Protein AF-I6YLD4-F1 (afdb_monomer)

Foldseek 3Di:
DDDDDDDDDDDDPPDDDDDDDPDPPPDPPDDPPQEDEDDQPDWRWQFWKWDDDDPDQFKDKTWTKTWTKDQPDRDPDADFFGWIFIKIWTWMWIDNVPHTPGPIDIDIGTQLDADPPPVRPHGQWKWKDDPDIFIAGDDDPSVPDGRHGGMGTPDQFKDKDFDPPGMDMAGSVQKIKTWHQDDDPVVCCVQVVVVKRKTWIDIDGHDDRMGMDTDPPNTHMYID

Organism: Mycoplasma wenyonii (strain Massachusetts) (NCBI:txid1197325)

Mean predicted aligned error: 11.18 Å

Radius of gyration: 24.83 Å; Cα contacts (8 Å, |Δi|>4): 441; chains: 1; bounding box: 53×72×68 Å

Structure (mmCIF, N/CA/C/O backbone):
data_AF-I6YLD4-F1
#
_entry.id   AF-I6YLD4-F1
#
loop_
_atom_site.group_PDB
_atom_site.id
_atom_site.type_symbol
_atom_site.label_atom_id
_atom_site.label_alt_id
_atom_site.label_comp_id
_atom_site.label_asym_id
_atom_site.label_entity_id
_atom_site.label_seq_id
_atom_site.pdbx_PDB_ins_code
_atom_site.Cartn_x
_atom_site.Cartn_y
_atom_site.Cartn_z
_atom_site.occupancy
_atom_site.B_iso_or_equiv
_atom_site.auth_seq_id
_atom_site.auth_comp_id
_atom_site.auth_asym_id
_atom_site.auth_atom_id
_atom_site.pdbx_PDB_model_num
ATOM 1 N N . MET A 1 1 ? -33.912 -49.299 42.436 1.00 45.47 1 MET A N 1
ATOM 2 C CA . MET A 1 1 ? -32.720 -48.902 41.658 1.00 4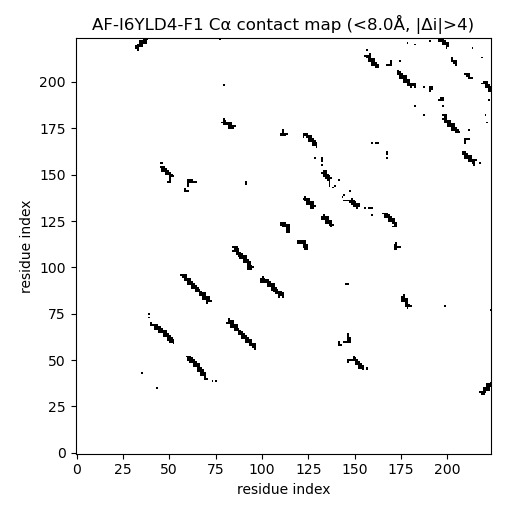5.47 1 MET A CA 1
ATOM 3 C C . MET A 1 1 ? -32.252 -50.102 40.859 1.00 45.47 1 MET A C 1
ATOM 5 O O . MET A 1 1 ? -31.674 -51.012 41.431 1.00 45.47 1 MET A O 1
ATOM 9 N N . ILE A 1 2 ? -32.582 -50.135 39.569 1.00 39.62 2 ILE A N 1
ATOM 10 C CA . ILE A 1 2 ? -32.086 -51.113 38.596 1.00 39.62 2 ILE A CA 1
ATOM 11 C C . ILE A 1 2 ? -31.777 -50.284 37.350 1.00 39.62 2 ILE A C 1
ATOM 13 O O . ILE A 1 2 ? -32.682 -49.703 36.757 1.00 39.62 2 ILE A O 1
ATOM 17 N N . GLY A 1 3 ? -30.491 -50.126 37.041 1.00 41.84 3 GLY A N 1
ATOM 18 C CA . GLY A 1 3 ? -30.033 -49.391 35.869 1.00 41.84 3 GLY A CA 1
ATOM 19 C C . GLY A 1 3 ? -30.236 -50.228 34.612 1.00 41.84 3 GLY A C 1
ATOM 20 O O . GLY A 1 3 ? -29.660 -51.307 34.494 1.00 41.84 3 GLY A O 1
ATOM 21 N N . LEU A 1 4 ? -31.033 -49.730 33.666 1.00 41.69 4 LEU A N 1
ATOM 22 C CA . LEU A 1 4 ? -31.040 -50.249 32.302 1.00 41.69 4 LEU A CA 1
ATOM 23 C C . LEU A 1 4 ? -29.930 -49.552 31.510 1.00 41.69 4 LEU A C 1
ATOM 25 O O . LEU A 1 4 ? -30.084 -48.423 31.053 1.00 41.69 4 LEU A O 1
ATOM 29 N N . GLY A 1 5 ? -28.800 -50.241 31.354 1.00 44.28 5 GLY A N 1
ATOM 30 C CA . GLY A 1 5 ? -27.796 -49.892 30.356 1.00 44.28 5 GLY A CA 1
ATOM 31 C C . GLY A 1 5 ? -28.324 -50.212 28.959 1.00 44.28 5 GLY A C 1
ATOM 32 O O . GLY A 1 5 ? -28.592 -51.372 28.645 1.00 44.28 5 GLY A O 1
ATOM 33 N N . ALA A 1 6 ? -28.476 -49.192 28.116 1.00 45.22 6 ALA A N 1
ATOM 34 C CA . ALA A 1 6 ? -28.808 -49.377 26.711 1.00 45.22 6 ALA A CA 1
ATOM 35 C C . ALA A 1 6 ? -27.581 -49.921 25.960 1.00 45.22 6 ALA A C 1
ATOM 37 O O . ALA A 1 6 ? -26.576 -49.230 25.795 1.00 45.22 6 ALA A O 1
ATOM 38 N N . LYS A 1 7 ? -27.659 -51.177 25.508 1.00 41.50 7 LYS A N 1
ATOM 39 C CA . LYS A 1 7 ? -26.725 -51.754 24.535 1.00 41.50 7 LYS A CA 1
ATOM 40 C C . LYS A 1 7 ? -27.162 -51.302 23.142 1.00 41.50 7 LYS A C 1
ATOM 42 O O . LYS A 1 7 ? -28.176 -51.777 22.640 1.00 41.50 7 LYS A O 1
ATOM 47 N N . PHE A 1 8 ? -26.414 -50.388 22.529 1.00 37.59 8 PHE A N 1
ATOM 48 C CA . PHE A 1 8 ? -26.612 -50.030 21.126 1.00 37.59 8 PHE A CA 1
ATOM 49 C C . PHE A 1 8 ? -25.874 -51.026 20.232 1.00 37.59 8 PHE A C 1
ATOM 51 O O . PHE A 1 8 ? -24.662 -51.204 20.334 1.00 37.59 8 PHE A O 1
ATOM 58 N N . LEU A 1 9 ? -26.640 -51.687 19.371 1.00 34.12 9 LEU A N 1
ATOM 59 C CA . LEU A 1 9 ? -26.167 -52.610 18.350 1.00 34.12 9 LEU A CA 1
ATOM 60 C C . LEU A 1 9 ? -26.053 -51.801 17.052 1.00 34.12 9 LEU A C 1
ATOM 62 O O . LEU A 1 9 ? -27.063 -51.419 16.468 1.00 34.12 9 LEU A O 1
ATOM 66 N N . VAL A 1 10 ? -24.826 -51.468 16.645 1.00 41.22 10 VAL A N 1
ATOM 67 C CA . VAL A 1 10 ? -24.562 -50.790 15.369 1.00 41.22 10 VAL A CA 1
ATOM 68 C C . VAL A 1 10 ? -24.453 -51.868 14.298 1.00 41.22 10 VAL A C 1
ATOM 70 O O . VAL A 1 10 ? -23.415 -52.507 14.148 1.00 41.22 10 VAL A O 1
ATOM 73 N N . THR A 1 11 ? -25.542 -52.106 13.575 1.00 40.94 11 THR A N 1
ATOM 74 C CA . THR A 1 11 ? -25.513 -52.885 12.339 1.00 40.94 11 THR A CA 1
ATOM 75 C C . THR A 1 11 ? -25.006 -51.989 11.212 1.00 40.94 11 THR A C 1
ATOM 77 O O . THR A 1 11 ? -25.669 -51.044 10.788 1.00 40.94 11 THR A O 1
ATOM 80 N N . SER A 1 12 ? -23.795 -52.263 10.731 1.00 36.81 12 SER A N 1
ATOM 81 C CA . SER A 1 12 ? -23.241 -51.629 9.538 1.00 36.81 12 SER A CA 1
ATOM 82 C C . SER A 1 12 ? -23.934 -52.186 8.295 1.00 36.81 12 SER A C 1
ATOM 84 O O . SER A 1 12 ? -23.645 -53.288 7.832 1.00 36.81 12 SER A O 1
ATOM 86 N N . ILE A 1 13 ? -24.858 -51.407 7.733 1.00 42.16 13 ILE A N 1
ATOM 87 C CA . ILE A 1 13 ? -25.324 -51.616 6.363 1.00 42.16 13 ILE A CA 1
ATOM 88 C C . ILE A 1 13 ? -24.172 -51.204 5.444 1.00 42.16 13 ILE A C 1
ATOM 90 O O . ILE A 1 13 ? -23.812 -50.032 5.350 1.00 42.16 13 ILE A O 1
ATOM 94 N N . VAL A 1 14 ? -23.553 -52.196 4.809 1.00 42.16 14 VAL A N 1
ATOM 95 C CA . VAL A 1 14 ? -22.534 -52.013 3.775 1.00 42.16 14 VAL A CA 1
ATOM 96 C C . VAL A 1 14 ? -23.246 -51.549 2.505 1.00 42.16 14 VAL A C 1
ATOM 98 O O . VAL A 1 14 ? -23.847 -52.340 1.787 1.00 42.16 14 VAL A O 1
ATOM 101 N N . GLY A 1 15 ? -23.208 -50.244 2.258 1.00 33.69 15 GLY A N 1
ATOM 102 C CA . GLY A 1 15 ? -23.725 -49.601 1.056 1.00 33.69 15 GLY A CA 1
ATOM 103 C C . GLY A 1 15 ? -23.208 -48.169 1.009 1.00 33.69 15 GLY A C 1
ATOM 104 O O . GLY A 1 15 ? -23.544 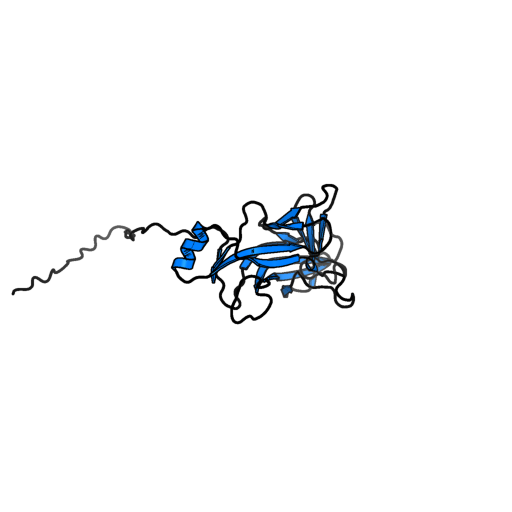-47.389 1.887 1.00 33.69 15 GLY A O 1
ATOM 105 N N . ALA A 1 16 ? -22.321 -47.906 0.045 1.00 35.72 16 ALA A N 1
ATOM 106 C CA . ALA A 1 16 ? -21.674 -46.649 -0.355 1.00 35.72 16 ALA A CA 1
ATOM 107 C C . ALA A 1 16 ? -21.934 -45.370 0.483 1.00 35.72 16 ALA A C 1
ATOM 109 O O . ALA A 1 16 ? -23.065 -44.931 0.673 1.00 35.72 16 ALA A O 1
ATOM 110 N N . GLY A 1 17 ? -20.828 -44.745 0.914 1.00 33.12 17 GLY A N 1
ATOM 111 C CA . GLY A 1 17 ? -20.775 -43.541 1.750 1.00 33.12 17 GLY A CA 1
ATOM 112 C C . GLY A 1 17 ? -21.538 -42.343 1.170 1.00 33.12 17 GLY A C 1
ATOM 113 O O . GLY A 1 17 ? -21.764 -42.250 -0.026 1.00 33.12 17 GLY A O 1
ATOM 114 N N . SER A 1 18 ? -21.964 -41.363 1.955 1.00 30.72 18 SER A N 1
ATOM 115 C CA . SER A 1 18 ? -21.529 -40.966 3.292 1.00 30.72 18 SER A CA 1
ATOM 116 C C . SER A 1 18 ? -22.637 -40.125 3.925 1.00 30.72 18 SER A C 1
ATOM 118 O O . SER A 1 18 ? -23.054 -39.117 3.355 1.00 30.72 18 SER A O 1
ATOM 120 N N . VAL A 1 19 ? -23.078 -40.512 5.120 1.00 37.25 19 VAL A N 1
ATOM 121 C CA . VAL A 1 19 ? -23.820 -39.637 6.029 1.00 37.25 19 VAL A CA 1
ATOM 122 C C . VAL A 1 19 ? -22.832 -38.587 6.530 1.00 37.25 19 VAL A C 1
ATOM 124 O O . VAL A 1 19 ? -21.946 -38.907 7.319 1.00 37.25 19 VAL A O 1
ATOM 127 N N . VAL A 1 20 ? -22.959 -37.343 6.072 1.00 37.25 20 VAL A N 1
ATOM 128 C CA . VAL A 1 20 ? -22.328 -36.211 6.756 1.00 37.25 20 VAL A CA 1
ATOM 129 C C . VAL A 1 20 ? -23.399 -35.601 7.642 1.00 37.25 20 VAL A C 1
ATOM 131 O O . VAL A 1 20 ? -24.427 -35.120 7.167 1.00 37.25 20 VAL A O 1
ATOM 134 N N . GLY A 1 21 ? -23.186 -35.751 8.947 1.00 29.97 21 GLY A N 1
ATOM 135 C CA . GLY A 1 21 ? -24.101 -35.316 9.985 1.00 29.97 21 GLY A CA 1
ATOM 136 C C . GLY A 1 21 ? -24.450 -33.841 9.850 1.00 29.97 21 GLY A C 1
ATOM 137 O O . GLY A 1 21 ? -23.608 -32.998 9.541 1.00 29.97 21 GLY A O 1
ATOM 138 N N . TRP A 1 22 ? -25.715 -33.547 10.121 1.00 33.84 22 TRP A N 1
ATOM 139 C CA . TRP A 1 22 ? -26.199 -32.201 10.346 1.00 33.84 22 TRP A CA 1
ATOM 140 C C . TRP A 1 22 ? -25.520 -31.678 11.612 1.00 33.84 22 TRP A C 1
ATOM 142 O O . TRP A 1 22 ? -25.969 -31.935 12.727 1.00 33.84 22 TRP A O 1
ATOM 152 N N . ALA A 1 23 ? -24.401 -30.977 11.451 1.00 30.52 23 ALA A N 1
ATOM 153 C CA . ALA A 1 23 ? -23.968 -30.038 12.465 1.00 30.52 23 ALA A CA 1
ATOM 154 C C . ALA A 1 23 ? -25.013 -28.919 12.483 1.00 30.52 23 ALA A C 1
ATOM 156 O O . ALA A 1 23 ? -25.290 -28.307 11.452 1.00 30.52 23 ALA A O 1
ATOM 157 N N . SER A 1 24 ? -25.631 -28.698 13.640 1.00 31.66 24 SER A N 1
ATOM 158 C CA . SER A 1 24 ? -26.511 -27.564 13.893 1.00 31.66 24 SER A CA 1
ATOM 159 C C . SER A 1 24 ? -25.874 -26.279 13.363 1.00 31.66 24 SER A C 1
ATOM 161 O O . SER A 1 24 ? -24.899 -25.786 13.927 1.00 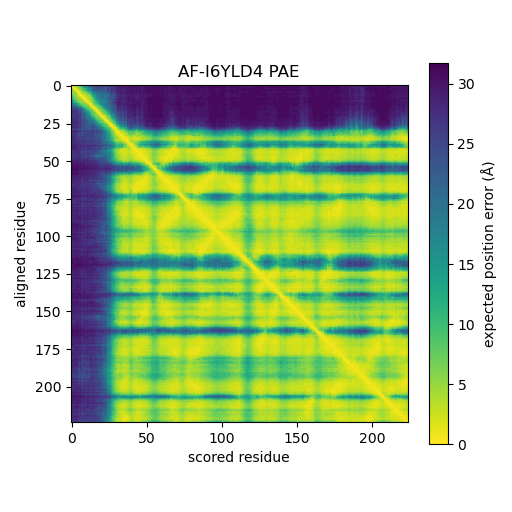31.66 24 SER A O 1
ATOM 163 N N . PHE A 1 25 ? -26.432 -25.728 12.286 1.00 35.38 25 PHE A N 1
ATOM 164 C CA . PHE A 1 25 ? -26.131 -24.375 11.843 1.00 35.38 25 PHE A CA 1
ATOM 165 C C . PHE A 1 25 ? -26.754 -23.407 12.852 1.00 35.38 25 PHE A C 1
ATOM 167 O O . PHE A 1 25 ? -27.872 -22.927 12.674 1.00 35.38 25 PHE A O 1
ATOM 174 N N . SER A 1 26 ? -26.034 -23.112 13.934 1.00 38.34 26 SER A N 1
ATOM 175 C CA . SER A 1 26 ? -26.184 -21.807 14.561 1.00 38.34 26 SER A CA 1
ATOM 176 C C . SER A 1 26 ? -25.732 -20.787 13.515 1.00 38.34 26 SER A C 1
ATOM 178 O O . SER A 1 26 ? -24.628 -20.874 12.980 1.00 38.34 26 SER A O 1
ATOM 180 N N . THR A 1 27 ? -26.648 -19.900 13.128 1.00 38.16 27 THR A N 1
ATOM 181 C CA . THR A 1 27 ? -26.480 -18.840 12.120 1.00 38.16 27 THR A CA 1
ATOM 182 C C . THR A 1 27 ? -25.034 -18.338 12.036 1.00 38.16 27 THR A C 1
ATOM 184 O O . THR A 1 27 ? -24.525 -17.842 13.050 1.00 38.16 27 THR A O 1
ATOM 187 N N . PRO A 1 28 ? -24.346 -18.436 10.882 1.00 41.34 28 PRO A N 1
ATOM 188 C CA . PRO A 1 28 ? -22.960 -18.025 10.824 1.00 41.34 28 PRO A CA 1
ATOM 189 C C . PRO A 1 28 ? -22.927 -16.506 10.950 1.00 41.34 28 PRO A C 1
ATOM 191 O O . PRO A 1 28 ? -23.542 -15.769 10.180 1.00 41.34 28 PRO A O 1
ATOM 194 N N . ASN A 1 29 ? -22.233 -16.041 11.978 1.00 48.12 29 ASN A N 1
ATOM 195 C CA . ASN A 1 29 ? -21.969 -14.639 12.237 1.00 48.12 29 ASN A CA 1
ATOM 196 C C . ASN A 1 29 ? -20.902 -14.172 11.235 1.00 48.12 29 ASN A C 1
ATOM 198 O O . ASN A 1 29 ? -19.764 -13.930 11.631 1.00 48.12 29 ASN A O 1
ATOM 202 N N . TRP A 1 30 ? -21.243 -14.161 9.939 1.00 60.72 30 TRP A N 1
ATOM 203 C CA . TRP A 1 30 ? -20.313 -13.828 8.865 1.00 60.72 30 TRP A CA 1
ATOM 204 C C . TRP A 1 30 ? -19.731 -12.446 9.151 1.00 60.72 30 TRP A C 1
ATOM 206 O O . TRP A 1 30 ? -20.439 -11.456 9.346 1.00 60.72 30 TRP A O 1
ATOM 216 N N . ASP A 1 31 ? -18.416 -12.415 9.280 1.00 65.25 31 ASP A N 1
ATOM 217 C CA . ASP A 1 31 ? -17.658 -11.183 9.315 1.00 65.25 31 ASP A CA 1
ATOM 218 C C . ASP A 1 31 ? -17.926 -10.389 8.032 1.00 65.25 31 ASP A C 1
ATOM 220 O O . ASP A 1 31 ? -17.991 -10.997 6.958 1.00 65.25 31 ASP A O 1
ATOM 224 N N . PRO A 1 32 ? -18.091 -9.055 8.094 1.00 66.88 32 PRO A N 1
ATOM 225 C CA . PRO A 1 32 ? -18.092 -8.258 6.878 1.00 66.88 32 PRO A CA 1
ATOM 226 C C . PRO A 1 32 ? -16.803 -8.481 6.066 1.00 66.88 32 PRO A C 1
ATOM 228 O O . PRO A 1 32 ? -15.753 -8.827 6.625 1.00 66.88 32 PRO A O 1
ATOM 231 N N . PRO A 1 33 ? -16.862 -8.272 4.740 1.00 69.06 33 PRO A N 1
ATOM 232 C CA . PRO A 1 33 ? -15.677 -8.345 3.897 1.00 69.06 33 PRO A CA 1
ATOM 233 C C . PRO A 1 33 ? -14.619 -7.326 4.355 1.00 69.06 33 PRO A C 1
ATOM 235 O O . PRO A 1 33 ? -14.956 -6.257 4.861 1.00 69.06 33 PRO A O 1
ATOM 238 N N . ASN A 1 34 ? -13.339 -7.641 4.131 1.00 82.25 34 ASN A N 1
ATOM 239 C CA . ASN A 1 34 ? -12.184 -6.780 4.439 1.00 82.25 34 ASN A CA 1
ATOM 240 C C . ASN A 1 34 ? -11.920 -6.535 5.940 1.00 82.25 34 ASN A C 1
ATOM 242 O O . ASN A 1 34 ? -11.407 -5.479 6.317 1.00 82.25 34 ASN A O 1
ATOM 246 N N . ILE A 1 35 ? -12.231 -7.513 6.800 1.00 86.31 35 ILE A N 1
ATOM 247 C CA . ILE A 1 35 ? -11.769 -7.502 8.194 1.00 86.31 35 ILE A CA 1
ATOM 248 C C . ILE A 1 35 ? -10.301 -7.911 8.289 1.00 86.31 35 ILE A C 1
ATOM 250 O O . ILE A 1 35 ? -9.900 -9.000 7.873 1.00 86.31 35 ILE A O 1
ATOM 254 N N . TRP A 1 36 ? -9.532 -7.071 8.966 1.00 89.19 36 TRP A N 1
ATOM 255 C CA . TRP A 1 36 ? -8.218 -7.369 9.493 1.00 89.19 36 TRP A CA 1
ATOM 256 C C . TRP A 1 36 ? -8.293 -7.577 11.003 1.00 89.19 36 TRP A C 1
ATOM 258 O O . TRP A 1 36 ? -8.695 -6.692 11.753 1.00 89.19 36 TRP A O 1
ATOM 268 N N . ARG A 1 37 ? -7.877 -8.752 11.470 1.00 88.25 37 ARG A N 1
ATOM 269 C CA . ARG A 1 37 ? -7.683 -9.015 12.899 1.00 88.25 37 ARG A CA 1
ATOM 270 C C . ARG A 1 37 ? -6.220 -8.839 13.233 1.00 88.25 37 ARG A C 1
ATOM 272 O O . ARG A 1 37 ? -5.404 -9.660 12.806 1.00 88.25 37 ARG A O 1
ATOM 279 N N . ILE A 1 38 ? -5.895 -7.786 13.969 1.00 82.50 38 ILE A N 1
ATOM 280 C CA . ILE A 1 38 ? -4.507 -7.490 14.282 1.00 82.50 38 ILE A CA 1
ATOM 281 C C . ILE A 1 38 ? -4.044 -8.330 15.463 1.00 82.50 38 ILE A C 1
ATOM 283 O O . ILE A 1 38 ? -4.607 -8.305 16.551 1.00 82.50 38 ILE A O 1
ATOM 287 N N . LYS A 1 39 ? -2.937 -9.031 15.237 1.00 74.25 39 LYS A N 1
ATOM 288 C CA . LYS A 1 39 ? -1.972 -9.394 16.278 1.00 74.25 39 LYS A CA 1
ATOM 289 C C . LYS A 1 39 ? -0.669 -8.654 15.972 1.00 74.25 39 LYS A C 1
ATOM 291 O O . LYS A 1 39 ? -0.446 -8.287 14.813 1.00 74.25 39 LYS A O 1
ATOM 296 N N . SER A 1 40 ? 0.179 -8.420 16.973 1.00 60.78 40 SER A N 1
ATOM 297 C CA . SER A 1 40 ? 1.486 -7.779 16.748 1.00 60.78 40 SER A CA 1
ATOM 298 C C . SER A 1 40 ? 2.240 -8.473 15.599 1.00 60.78 40 SER A C 1
ATOM 300 O O . SER A 1 40 ? 2.313 -9.702 15.564 1.00 60.78 40 SER A O 1
ATOM 302 N N . GLY A 1 41 ? 2.706 -7.694 14.614 1.00 64.38 41 GLY A N 1
ATOM 303 C CA . GLY A 1 41 ? 3.391 -8.193 13.412 1.00 64.38 41 GLY A CA 1
ATOM 304 C C . GLY A 1 41 ? 2.500 -8.798 12.313 1.00 64.38 41 GLY A C 1
ATOM 305 O O . GLY A 1 41 ? 3.020 -9.388 11.366 1.00 64.38 41 GLY A O 1
ATOM 306 N N . SER A 1 42 ? 1.171 -8.690 12.409 1.00 82.56 42 SER A N 1
ATOM 307 C CA . SER A 1 42 ? 0.273 -9.168 11.346 1.00 82.56 42 SER A CA 1
ATOM 308 C C . SER A 1 42 ? 0.303 -8.264 10.104 1.00 82.56 42 SER A C 1
ATOM 310 O O . SER A 1 42 ? 0.471 -7.053 10.204 1.00 82.56 42 SER A O 1
ATOM 312 N N . LYS A 1 43 ? 0.137 -8.869 8.922 1.00 91.94 43 LYS A N 1
ATOM 313 C CA . LYS A 1 43 ? 0.062 -8.186 7.621 1.00 91.94 43 LYS A CA 1
ATOM 314 C C . LYS A 1 43 ? -1.384 -8.197 7.125 1.00 91.94 43 LYS A C 1
ATOM 316 O O . LYS A 1 43 ? -2.013 -9.256 7.122 1.00 91.94 43 LYS A O 1
ATOM 321 N N . PHE A 1 44 ? -1.894 -7.055 6.674 1.00 93.19 44 PHE A N 1
ATOM 322 C CA . PHE A 1 44 ? -3.195 -6.952 6.016 1.00 93.19 44 PHE A CA 1
ATOM 323 C C . PHE A 1 44 ? -3.041 -6.890 4.508 1.00 93.19 44 PHE A C 1
ATOM 325 O O . PHE A 1 44 ? -2.837 -5.817 3.942 1.00 93.19 44 PHE A O 1
ATOM 332 N N . TYR A 1 45 ? -3.105 -8.047 3.859 1.00 92.88 45 TYR A N 1
ATOM 333 C CA . TYR A 1 45 ? -2.989 -8.125 2.408 1.00 92.88 45 TYR A CA 1
ATOM 334 C C . TYR A 1 45 ? -4.176 -7.448 1.726 1.00 92.88 45 TYR A C 1
ATOM 336 O O . TYR A 1 45 ? -5.325 -7.810 1.964 1.00 92.88 45 TYR A O 1
ATOM 344 N N . LEU A 1 46 ? -3.872 -6.468 0.874 1.00 93.69 46 LEU A N 1
ATOM 345 C CA . LEU A 1 46 ? -4.866 -5.689 0.142 1.00 93.69 46 LEU A CA 1
ATOM 346 C 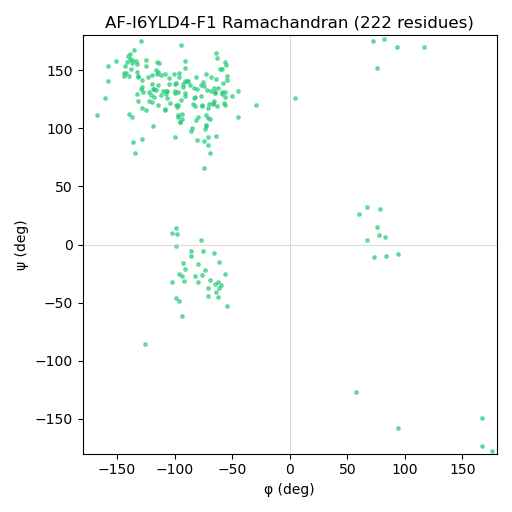C . LEU A 1 46 ? -5.089 -6.257 -1.265 1.00 93.69 46 LEU A C 1
ATOM 348 O O . LEU A 1 46 ? -6.226 -6.442 -1.688 1.00 93.69 46 LEU A O 1
ATOM 352 N N . SER A 1 47 ? -4.009 -6.530 -2.002 1.00 94.31 47 SER A N 1
ATOM 353 C CA . SER A 1 47 ? -4.077 -7.071 -3.365 1.00 94.31 47 SER A CA 1
ATOM 354 C C . SER A 1 47 ? -2.781 -7.778 -3.745 1.00 94.31 47 SER A C 1
ATOM 356 O O . SER A 1 47 ? -1.705 -7.421 -3.260 1.00 94.31 47 SER A O 1
ATOM 358 N N . SER A 1 48 ? -2.877 -8.734 -4.666 1.00 95.25 48 SER A N 1
ATOM 359 C CA . SER A 1 48 ? -1.747 -9.137 -5.502 1.00 95.25 48 SER A CA 1
ATOM 360 C C . SER A 1 48 ? -1.596 -8.155 -6.659 1.00 95.25 48 SER A C 1
ATOM 362 O O . SER A 1 48 ? -2.590 -7.657 -7.205 1.00 95.25 48 SER A O 1
ATOM 364 N N . CYS A 1 49 ? -0.358 -7.892 -7.040 1.00 94.50 49 CYS A N 1
ATOM 365 C CA . CYS A 1 49 ? 0.007 -7.046 -8.157 1.00 94.50 49 CYS A CA 1
ATOM 366 C C . CYS A 1 49 ? 1.142 -7.693 -8.948 1.00 94.50 49 CYS A C 1
ATOM 368 O O . CYS A 1 49 ? 1.866 -8.543 -8.431 1.00 94.50 49 CYS A O 1
ATOM 370 N N . PHE A 1 50 ? 1.295 -7.285 -10.196 1.00 94.19 50 PHE A N 1
ATOM 371 C CA . PHE A 1 50 ? 2.350 -7.762 -11.070 1.00 94.19 50 PHE A CA 1
ATOM 372 C C . PHE A 1 50 ? 2.842 -6.628 -11.959 1.00 94.19 50 PHE A C 1
ATOM 374 O O . PHE A 1 50 ? 2.105 -5.692 -12.265 1.00 94.19 50 PHE A O 1
ATOM 381 N N . ASN A 1 51 ? 4.085 -6.726 -12.400 1.00 90.69 51 ASN A N 1
ATOM 382 C CA . ASN A 1 51 ? 4.594 -5.930 -13.503 1.00 90.69 51 ASN A CA 1
ATOM 383 C C . ASN A 1 51 ? 5.047 -6.882 -14.601 1.00 90.69 51 ASN A C 1
ATOM 385 O O . ASN A 1 51 ? 5.906 -7.742 -14.385 1.00 90.69 51 ASN A O 1
ATOM 389 N N . ASN A 1 52 ? 4.459 -6.707 -15.778 1.00 80.81 52 ASN A N 1
ATOM 390 C CA . ASN A 1 52 ? 4.827 -7.440 -16.974 1.00 80.81 52 ASN A CA 1
ATOM 391 C C . ASN A 1 52 ? 4.892 -6.456 -18.150 1.00 80.81 52 ASN A C 1
ATOM 393 O O . ASN A 1 52 ? 3.872 -6.207 -18.798 1.00 80.81 52 ASN A O 1
ATOM 397 N N . PRO A 1 53 ? 6.056 -5.829 -18.386 1.00 73.94 53 PRO A N 1
ATOM 398 C CA . PRO A 1 53 ? 6.207 -4.876 -19.469 1.00 73.94 53 PRO A CA 1
ATOM 399 C C . PRO A 1 53 ? 6.222 -5.635 -20.797 1.00 73.94 53 PRO A C 1
ATOM 401 O O . PRO A 1 53 ? 7.231 -6.223 -21.183 1.00 73.94 53 PRO A O 1
ATOM 404 N N . TYR A 1 54 ? 5.093 -5.615 -21.497 1.00 58.94 54 TYR A N 1
ATOM 405 C CA . TYR A 1 54 ? 5.049 -5.924 -22.920 1.00 58.94 54 TYR A CA 1
ATOM 406 C C . TYR A 1 54 ? 5.604 -4.706 -23.684 1.00 58.94 54 TYR A C 1
ATOM 408 O O . TYR A 1 54 ? 5.349 -3.567 -23.295 1.00 58.94 54 TYR A O 1
ATOM 416 N N . ASP A 1 55 ? 6.393 -4.947 -24.732 1.00 52.00 55 ASP A N 1
ATOM 417 C CA . ASP A 1 55 ? 6.870 -3.941 -25.701 1.00 52.00 55 ASP A CA 1
ATOM 418 C C . ASP A 1 55 ? 8.040 -3.016 -25.302 1.00 52.00 55 ASP A C 1
ATOM 420 O O . ASP A 1 55 ? 8.140 -1.899 -25.810 1.00 52.00 55 ASP A O 1
ATOM 424 N N . ARG A 1 56 ? 8.983 -3.455 -24.452 1.00 57.94 56 ARG A N 1
ATOM 425 C CA . ARG A 1 56 ? 10.237 -2.696 -24.237 1.00 57.94 56 ARG A CA 1
ATOM 426 C C . ARG A 1 56 ? 11.463 -3.371 -24.849 1.00 57.94 56 ARG A C 1
ATOM 428 O O . ARG A 1 56 ? 11.900 -4.421 -24.381 1.00 57.94 56 ARG A O 1
ATOM 435 N N . ASP A 1 57 ? 12.065 -2.703 -25.833 1.00 55.03 57 ASP A N 1
ATOM 436 C CA . ASP A 1 57 ? 13.434 -2.966 -26.282 1.00 55.03 57 ASP A CA 1
ATOM 437 C C . ASP A 1 57 ? 14.408 -2.482 -25.194 1.00 55.03 57 ASP A C 1
ATOM 439 O O . ASP A 1 57 ? 14.766 -1.307 -25.136 1.00 55.03 57 ASP A O 1
ATOM 443 N N . GLY A 1 58 ? 14.800 -3.367 -24.270 1.00 71.69 58 GLY A N 1
ATOM 444 C CA . GLY A 1 58 ? 15.641 -2.962 -23.141 1.00 71.69 58 GLY A CA 1
ATOM 445 C C . GLY A 1 58 ? 15.752 -3.977 -22.009 1.00 71.69 58 GLY A C 1
ATOM 446 O O . GLY A 1 58 ? 15.736 -5.196 -22.229 1.00 71.69 58 GLY A O 1
ATOM 447 N N . GLN A 1 59 ? 15.929 -3.458 -20.791 1.00 78.94 59 GLN A N 1
ATOM 448 C CA . GLN A 1 59 ? 15.958 -4.258 -19.578 1.00 78.94 59 GLN A CA 1
ATOM 449 C C . GLN A 1 59 ? 14.564 -4.297 -18.958 1.00 78.94 59 GLN A C 1
ATOM 451 O O . GLN A 1 59 ? 14.051 -3.321 -18.429 1.00 78.94 59 GLN A O 1
ATOM 456 N N . THR A 1 60 ? 13.951 -5.468 -18.978 1.00 86.56 60 THR A N 1
ATOM 457 C CA . THR A 1 60 ? 12.584 -5.656 -18.514 1.00 86.56 60 THR A CA 1
ATOM 458 C C . THR A 1 60 ? 12.584 -6.218 -17.098 1.00 86.56 60 THR A C 1
ATOM 460 O O . THR A 1 60 ? 13.082 -7.324 -16.860 1.00 86.56 60 THR A O 1
ATOM 463 N N . THR A 1 61 ? 11.994 -5.482 -16.159 1.00 90.25 61 THR A N 1
ATOM 464 C CA . THR A 1 61 ? 11.688 -5.986 -14.814 1.00 90.25 61 THR A CA 1
ATOM 465 C C . THR A 1 61 ? 10.373 -6.757 -14.857 1.00 90.25 61 THR A C 1
ATOM 467 O O . THR A 1 61 ? 9.362 -6.217 -15.290 1.00 90.25 61 THR A O 1
ATOM 470 N N . TYR A 1 62 ? 10.378 -8.003 -14.393 1.00 92.06 62 TYR A N 1
ATOM 471 C CA . TYR A 1 62 ? 9.172 -8.799 -14.162 1.00 92.06 62 TYR A CA 1
ATOM 472 C C . TYR A 1 62 ? 8.992 -8.952 -12.664 1.00 92.06 62 TYR A C 1
ATOM 474 O O . TYR A 1 62 ? 9.956 -9.318 -11.985 1.00 92.06 62 TYR A O 1
ATOM 482 N N . SER A 1 63 ? 7.789 -8.720 -12.152 1.00 94.50 63 SER A N 1
ATOM 483 C CA . SER A 1 63 ? 7.520 -8.903 -10.728 1.00 94.50 63 SER A CA 1
ATOM 484 C C . SER A 1 63 ? 6.128 -9.445 -10.445 1.00 94.50 63 SER A C 1
ATOM 486 O O . SER A 1 63 ? 5.178 -9.135 -11.156 1.00 94.50 63 SER A O 1
ATOM 488 N N . ASP A 1 64 ? 6.045 -10.225 -9.369 1.00 96.19 64 ASP A N 1
ATOM 489 C CA . ASP A 1 64 ? 4.819 -10.709 -8.742 1.00 96.19 64 ASP A CA 1
ATOM 490 C C . ASP A 1 64 ? 4.899 -10.369 -7.255 1.00 96.19 64 ASP A C 1
ATOM 492 O O . ASP A 1 64 ? 5.797 -10.832 -6.540 1.00 96.19 64 ASP A O 1
ATOM 496 N N . LEU A 1 65 ? 3.979 -9.539 -6.777 1.00 96.50 65 LEU A N 1
ATOM 497 C CA . LEU A 1 65 ? 4.019 -8.996 -5.427 1.00 96.50 65 LEU A CA 1
ATOM 498 C C . LEU A 1 65 ? 2.641 -8.939 -4.778 1.00 96.50 65 LEU A C 1
ATOM 500 O O . LEU A 1 65 ? 1.599 -8.968 -5.423 1.00 96.50 65 LEU A O 1
ATOM 504 N N . TRP A 1 66 ? 2.653 -8.818 -3.462 1.00 97.00 66 TRP A N 1
ATOM 505 C CA . TRP A 1 66 ? 1.500 -8.513 -2.640 1.00 97.00 66 TRP A CA 1
ATOM 506 C C . TRP A 1 66 ? 1.725 -7.178 -1.966 1.00 97.00 66 TRP A C 1
ATOM 508 O O . TRP A 1 66 ? 2.773 -6.962 -1.355 1.00 97.00 66 TRP A O 1
ATOM 518 N N . ILE A 1 67 ? 0.717 -6.319 -2.023 1.00 96.75 67 ILE A N 1
ATOM 519 C CA . ILE A 1 67 ? 0.693 -5.090 -1.240 1.00 96.75 67 ILE A CA 1
ATOM 520 C C . ILE A 1 67 ? -0.150 -5.292 0.010 1.00 96.75 67 ILE A C 1
ATOM 522 O O . ILE A 1 67 ? -1.197 -5.950 -0.018 1.00 96.75 67 ILE A O 1
ATOM 526 N N . TYR A 1 68 ? 0.325 -4.754 1.124 1.00 96.00 68 TYR A N 1
ATOM 527 C CA . TYR A 1 68 ? -0.312 -4.930 2.419 1.00 96.00 68 TYR A CA 1
ATOM 528 C C . TYR A 1 68 ? -0.066 -3.739 3.339 1.00 96.00 68 TYR A C 1
ATOM 530 O O . TYR A 1 68 ? 0.908 -3.004 3.176 1.00 96.00 68 TYR A O 1
ATOM 538 N N . LEU A 1 69 ? -0.945 -3.581 4.327 1.00 95.44 69 LEU A N 1
ATOM 539 C CA . LEU A 1 69 ? -0.724 -2.681 5.455 1.00 95.44 69 LEU A CA 1
ATOM 540 C C . LEU A 1 69 ? -0.150 -3.447 6.644 1.00 95.44 69 LEU A C 1
ATOM 542 O O . LEU A 1 69 ? -0.514 -4.595 6.905 1.00 95.44 69 LEU A O 1
ATOM 546 N N . THR A 1 70 ? 0.739 -2.797 7.379 1.00 93.44 70 THR A N 1
ATOM 547 C CA . THR A 1 70 ? 1.237 -3.248 8.682 1.00 93.44 70 THR A CA 1
ATOM 548 C C . THR A 1 70 ? 1.322 -2.051 9.615 1.00 93.44 70 THR A C 1
ATOM 550 O O . THR A 1 70 ? 1.382 -0.917 9.152 1.00 93.44 70 THR A O 1
ATOM 553 N N . VAL A 1 71 ? 1.344 -2.274 10.925 1.00 92.00 71 VAL A N 1
ATOM 554 C CA . VAL A 1 71 ? 1.638 -1.193 11.874 1.00 92.00 71 VAL A CA 1
ATOM 555 C C . VAL A 1 71 ? 3.080 -0.723 11.651 1.00 92.00 71 VAL A C 1
ATOM 557 O O . VAL A 1 71 ? 3.972 -1.563 11.519 1.00 92.00 71 VAL A O 1
ATOM 560 N N . LYS A 1 72 ? 3.283 0.595 11.530 1.00 87.44 72 LYS A N 1
ATOM 561 C CA . LYS A 1 72 ? 4.560 1.207 11.118 1.00 87.44 72 LYS A CA 1
ATOM 562 C C . LYS A 1 72 ? 5.647 1.105 12.191 1.00 87.44 72 LYS A C 1
ATOM 564 O O . LYS A 1 72 ? 6.800 0.841 11.866 1.00 87.44 72 LYS A O 1
ATOM 569 N N . ASP A 1 73 ? 5.257 1.244 13.453 1.00 79.69 73 ASP A N 1
ATOM 570 C CA . ASP A 1 73 ? 6.141 1.114 14.608 1.00 79.69 73 ASP A CA 1
ATOM 571 C C . ASP A 1 73 ? 5.751 -0.105 15.448 1.00 79.69 73 ASP A C 1
ATOM 573 O O . ASP A 1 73 ? 4.575 -0.466 15.549 1.00 79.69 73 ASP A O 1
ATOM 577 N N . SER A 1 74 ? 6.734 -0.732 16.095 1.00 67.81 74 SER A N 1
ATOM 578 C CA . SER A 1 74 ? 6.495 -1.783 17.089 1.00 67.81 74 SER A CA 1
ATOM 579 C C . SER A 1 74 ? 5.857 -1.181 18.344 1.00 67.81 74 SER A C 1
ATOM 581 O O . SER A 1 74 ? 6.532 -0.931 19.341 1.00 67.81 74 SER A O 1
ATOM 583 N N . VAL A 1 75 ? 4.553 -0.921 18.294 1.00 70.25 75 VAL A N 1
ATOM 584 C CA . VAL A 1 75 ? 3.770 -0.445 19.438 1.00 70.25 75 VAL A CA 1
ATOM 585 C C . VAL A 1 75 ? 3.272 -1.630 20.265 1.00 70.25 75 VAL A C 1
ATOM 587 O O . VAL A 1 75 ? 2.832 -2.648 19.729 1.00 70.25 75 VAL A O 1
ATOM 590 N N . SER A 1 76 ? 3.363 -1.511 21.589 1.00 70.69 76 SER A N 1
ATOM 591 C CA . SER A 1 76 ? 2.899 -2.535 22.533 1.00 70.69 76 SER A CA 1
ATOM 592 C C . SER A 1 76 ? 1.374 -2.564 22.687 1.00 70.69 76 SER A C 1
ATOM 594 O O . SER A 1 76 ? 0.822 -3.619 22.986 1.00 70.69 76 SER A O 1
ATOM 596 N N . ASP A 1 77 ? 0.697 -1.438 22.445 1.00 81.19 77 ASP A N 1
ATOM 597 C CA . ASP A 1 77 ? -0.762 -1.336 22.354 1.00 81.19 77 ASP A CA 1
ATOM 598 C C . ASP A 1 77 ? -1.130 -0.540 21.101 1.00 81.19 77 ASP A C 1
ATOM 600 O O . ASP A 1 77 ? -0.597 0.546 20.859 1.00 81.19 77 ASP A O 1
ATOM 604 N N . ILE A 1 78 ? -2.033 -1.094 20.299 1.00 87.88 78 ILE A N 1
ATOM 605 C CA . ILE A 1 78 ? -2.502 -0.475 19.064 1.00 87.88 78 ILE A CA 1
ATOM 606 C C . ILE A 1 78 ? -3.777 0.297 19.394 1.00 87.88 78 ILE A C 1
ATOM 608 O O . ILE A 1 78 ? -4.738 -0.246 19.946 1.00 87.88 78 ILE A O 1
ATOM 612 N N . GLN A 1 79 ? -3.760 1.586 19.073 1.00 90.25 79 GLN A N 1
ATOM 613 C CA . GLN A 1 79 ? -4.758 2.560 19.504 1.00 90.25 79 GLN A CA 1
ATOM 614 C C . GLN A 1 79 ? -5.281 3.354 18.306 1.00 90.25 79 GLN A C 1
ATOM 616 O O . GLN A 1 79 ? -4.774 3.238 17.188 1.00 90.25 79 GLN A O 1
ATOM 621 N N . GLU A 1 80 ? -6.268 4.210 18.556 1.00 91.69 80 GLU A N 1
ATOM 622 C CA . GLU A 1 80 ? -6.659 5.235 17.591 1.00 91.69 80 GLU A CA 1
ATOM 623 C C . GLU A 1 80 ? -5.447 6.092 17.192 1.00 91.69 80 GLU A C 1
ATOM 625 O O . GLU A 1 80 ? -4.558 6.348 18.005 1.00 91.69 80 GLU A O 1
ATOM 630 N N . ASN A 1 81 ? -5.408 6.529 15.933 1.00 92.69 81 ASN A N 1
ATOM 631 C CA . ASN A 1 81 ? -4.305 7.254 15.301 1.00 92.69 81 ASN A CA 1
ATOM 632 C C . ASN A 1 81 ? -3.001 6.466 15.110 1.00 92.69 81 ASN A C 1
ATOM 634 O O . ASN A 1 81 ? -2.038 7.047 14.608 1.00 92.69 81 ASN A O 1
ATOM 638 N N . ALA A 1 82 ? -2.947 5.170 15.443 1.00 92.56 82 ALA A N 1
ATOM 639 C CA . ALA A 1 82 ? -1.783 4.351 15.114 1.00 92.56 82 ALA A CA 1
ATOM 640 C C . ALA A 1 82 ? -1.518 4.389 13.599 1.00 92.56 82 ALA A C 1
ATOM 642 O O . ALA A 1 82 ? -2.423 4.131 12.797 1.00 92.56 82 ALA A O 1
ATOM 643 N N . GLU A 1 83 ? -0.283 4.725 13.217 1.00 93.81 83 GLU A N 1
ATOM 644 C CA . GLU A 1 83 ? 0.119 4.790 11.814 1.00 93.81 83 GLU A CA 1
ATOM 645 C C . GLU A 1 83 ? 0.346 3.392 11.241 1.00 93.81 83 GLU A C 1
ATOM 647 O O . GLU A 1 83 ? 0.975 2.519 11.851 1.00 93.81 83 GLU A O 1
ATOM 652 N N . LEU A 1 84 ? -0.141 3.205 10.020 1.00 94.31 84 LEU A N 1
ATOM 653 C CA . LEU A 1 84 ? 0.102 2.024 9.217 1.00 94.31 84 LEU A CA 1
ATOM 654 C C . LEU A 1 84 ? 1.037 2.374 8.060 1.00 94.31 84 LEU A C 1
ATOM 656 O O . LEU A 1 84 ? 0.999 3.473 7.501 1.00 94.31 84 LEU A O 1
ATOM 660 N N . GLU A 1 85 ? 1.853 1.401 7.688 1.00 94.75 85 GLU A N 1
ATOM 661 C CA . GLU A 1 85 ? 2.746 1.467 6.547 1.00 94.75 85 GLU A CA 1
ATOM 662 C C . GLU A 1 85 ? 2.229 0.573 5.417 1.00 94.75 85 GLU A C 1
ATOM 664 O O . GLU A 1 85 ? 1.940 -0.609 5.623 1.00 94.75 85 GLU A O 1
ATOM 669 N N . LEU A 1 86 ? 2.148 1.139 4.214 1.00 96.56 86 LEU A N 1
ATOM 670 C CA . LEU A 1 86 ? 1.915 0.414 2.975 1.00 96.56 86 LEU A CA 1
ATOM 671 C C . LEU A 1 86 ? 3.234 -0.171 2.473 1.00 96.56 86 LEU A C 1
ATOM 673 O O . LEU A 1 86 ? 4.184 0.547 2.149 1.00 96.56 86 LEU A O 1
ATOM 677 N N . ARG A 1 87 ? 3.267 -1.495 2.374 1.00 96.50 87 ARG A N 1
ATOM 678 C CA . ARG A 1 87 ? 4.435 -2.261 1.947 1.00 96.50 87 ARG A CA 1
ATOM 679 C C . ARG A 1 87 ? 4.095 -3.156 0.768 1.00 96.50 87 ARG A C 1
ATOM 681 O O . ARG A 1 87 ? 2.936 -3.510 0.554 1.00 96.50 87 ARG A O 1
ATOM 688 N N . ALA A 1 88 ? 5.131 -3.547 0.042 1.00 96.50 88 ALA A N 1
ATOM 689 C CA . ALA A 1 88 ? 5.089 -4.597 -0.956 1.00 96.50 88 ALA A CA 1
ATOM 690 C C . ALA A 1 88 ? 6.056 -5.711 -0.569 1.00 96.50 88 ALA A C 1
ATOM 692 O O . ALA A 1 88 ? 7.188 -5.443 -0.169 1.00 96.50 88 ALA A O 1
ATOM 693 N N . GLN A 1 89 ? 5.631 -6.957 -0.748 1.00 97.06 89 GLN A N 1
ATOM 694 C CA . GLN A 1 89 ? 6.534 -8.100 -0.739 1.00 97.06 89 GLN A CA 1
ATOM 695 C C . GLN A 1 89 ? 6.321 -8.944 -1.984 1.00 97.06 89 GLN A C 1
ATOM 697 O O . GLN A 1 89 ? 5.183 -9.154 -2.400 1.00 97.06 89 GLN A O 1
ATOM 702 N N . GLY A 1 90 ? 7.385 -9.475 -2.562 1.00 96.81 90 GLY A N 1
ATOM 703 C CA . GLY A 1 90 ? 7.244 -10.247 -3.781 1.00 96.81 90 GLY A CA 1
ATOM 704 C C . GLY A 1 90 ? 8.556 -10.701 -4.365 1.00 96.81 90 GLY A C 1
ATOM 705 O O . GLY A 1 90 ? 9.630 -10.453 -3.812 1.00 96.81 90 GLY A O 1
ATOM 706 N N . TYR A 1 91 ? 8.433 -11.364 -5.504 1.00 96.56 91 TYR A N 1
ATOM 707 C CA . TYR A 1 91 ? 9.559 -11.789 -6.306 1.00 96.56 91 TYR A CA 1
ATOM 708 C C . TYR A 1 91 ? 9.696 -10.889 -7.523 1.00 96.56 91 TYR A C 1
ATOM 710 O O . TYR A 1 91 ? 8.702 -10.494 -8.130 1.00 96.56 91 TYR A O 1
ATOM 718 N N . PHE A 1 92 ? 10.933 -10.604 -7.906 1.00 94.81 92 PHE A N 1
ATOM 719 C CA . PHE A 1 92 ? 11.230 -9.941 -9.164 1.00 94.81 92 PHE A CA 1
ATOM 720 C C . PHE A 1 92 ? 12.423 -10.593 -9.853 1.00 94.81 92 PHE A C 1
ATOM 722 O O . PHE A 1 92 ? 13.266 -11.215 -9.210 1.00 94.81 92 PHE A O 1
ATOM 729 N N . LYS A 1 93 ? 12.497 -10.443 -11.171 1.00 93.50 93 LYS A N 1
ATOM 730 C CA . LYS A 1 93 ? 13.656 -10.797 -11.996 1.00 93.50 93 LYS A CA 1
ATOM 731 C C . LYS A 1 93 ? 13.837 -9.740 -13.074 1.00 93.50 93 LYS A C 1
ATOM 733 O O . LYS A 1 93 ? 12.868 -9.088 -13.465 1.00 93.50 93 LYS A O 1
ATOM 738 N N . LYS A 1 94 ? 15.052 -9.612 -13.603 1.00 91.69 94 LYS A N 1
ATOM 739 C CA . LYS A 1 94 ? 15.322 -8.711 -14.731 1.00 91.69 94 LYS A CA 1
ATOM 740 C C . LYS A 1 94 ? 15.829 -9.484 -15.929 1.00 91.69 94 LYS A C 1
ATOM 742 O O . LYS A 1 94 ? 16.732 -10.313 -15.800 1.00 91.69 94 LYS A O 1
ATOM 747 N N . MET A 1 95 ? 15.271 -9.185 -17.090 1.00 89.69 95 MET A N 1
ATOM 748 C CA . MET A 1 95 ? 15.687 -9.730 -18.376 1.00 89.69 95 MET A CA 1
ATOM 749 C C . MET A 1 95 ? 16.309 -8.616 -19.214 1.00 89.69 95 MET A C 1
ATOM 751 O O . MET A 1 95 ? 15.854 -7.484 -19.150 1.00 89.69 95 MET A O 1
ATOM 755 N N . LYS A 1 96 ? 17.318 -8.929 -20.023 1.00 88.75 96 LYS A N 1
ATOM 756 C CA . LYS A 1 96 ? 17.845 -8.048 -21.070 1.00 88.75 96 LYS A CA 1
ATOM 757 C C . LYS A 1 96 ? 17.658 -8.756 -22.407 1.00 88.75 96 LYS A C 1
ATOM 759 O O . LYS A 1 96 ? 18.381 -9.712 -22.713 1.00 88.75 96 LYS A O 1
ATOM 764 N N . GLY A 1 97 ? 16.638 -8.351 -23.163 1.00 85.19 97 GLY A N 1
ATOM 765 C CA . GLY A 1 97 ? 16.099 -9.176 -24.247 1.00 85.19 97 GLY A CA 1
ATOM 766 C C . GLY A 1 97 ? 15.649 -10.545 -23.715 1.00 85.19 97 GLY A C 1
ATOM 767 O O . GLY A 1 97 ? 14.921 -10.631 -22.731 1.00 85.19 97 GLY A O 1
ATOM 768 N N . THR A 1 98 ? 16.134 -11.635 -24.311 1.00 84.62 98 THR A N 1
ATOM 769 C CA . THR A 1 98 ? 15.816 -13.008 -23.870 1.00 84.62 98 THR A CA 1
ATOM 770 C C . THR A 1 98 ? 16.724 -13.537 -22.756 1.00 84.62 98 THR A C 1
ATOM 772 O O . THR A 1 98 ? 16.497 -14.635 -22.246 1.00 84.62 98 THR A O 1
ATOM 775 N N . LYS A 1 99 ? 17.764 -12.790 -22.362 1.00 89.75 99 LYS A N 1
ATOM 776 C CA . LYS A 1 99 ? 18.747 -13.240 -21.369 1.00 89.75 99 LYS A CA 1
ATOM 777 C C . LYS A 1 99 ? 18.359 -12.787 -19.969 1.00 89.75 99 LYS A C 1
ATOM 779 O O . LYS A 1 99 ? 18.034 -11.624 -19.757 1.00 89.75 99 LYS A O 1
ATOM 784 N N . LEU A 1 100 ? 18.462 -13.696 -19.005 1.00 90.56 100 LEU A N 1
ATOM 785 C CA . LEU A 1 100 ? 18.335 -13.364 -17.590 1.00 90.56 100 LEU A CA 1
ATOM 786 C C . LEU A 1 100 ? 19.514 -12.474 -17.171 1.00 90.56 100 LEU A C 1
ATOM 788 O O . LEU A 1 100 ? 20.668 -12.877 -17.312 1.00 90.56 100 LEU A O 1
ATOM 792 N N . HIS A 1 101 ? 19.223 -11.268 -16.688 1.00 90.88 101 HIS A N 1
ATOM 793 C CA . HIS A 1 101 ? 20.219 -10.314 -16.198 1.00 90.88 101 HIS A CA 1
ATOM 794 C C . HIS A 1 101 ? 20.325 -10.350 -14.670 1.00 90.88 101 HIS A C 1
ATOM 796 O O . HIS A 1 101 ? 21.424 -10.443 -14.130 1.00 90.88 101 HIS A O 1
ATOM 802 N N . VAL A 1 102 ? 19.180 -10.350 -13.984 1.00 91.50 102 VAL A N 1
ATOM 803 C CA . VAL A 1 102 ? 19.092 -10.517 -12.529 1.00 91.50 102 VAL A CA 1
ATOM 804 C C . VAL A 1 102 ? 18.205 -11.729 -12.249 1.00 91.50 102 VAL A C 1
ATOM 806 O O . VAL A 1 102 ? 17.067 -11.749 -12.733 1.00 91.50 102 VAL A O 1
ATOM 809 N N . PRO A 1 103 ? 18.698 -12.743 -11.509 1.00 93.81 103 PRO A N 1
ATOM 810 C CA . PRO A 1 103 ? 17.897 -13.909 -11.155 1.00 93.81 103 PRO A CA 1
ATOM 811 C C . PRO A 1 103 ? 16.722 -13.519 -10.261 1.00 93.81 103 PRO A C 1
ATOM 813 O O . PRO A 1 103 ? 16.700 -12.433 -9.691 1.00 93.81 103 PRO A O 1
ATOM 816 N N . THR A 1 104 ? 15.753 -14.421 -10.119 1.00 96.12 104 THR A N 1
ATOM 817 C CA . THR A 1 104 ? 14.603 -14.191 -9.245 1.00 96.12 104 THR A CA 1
ATOM 818 C C . THR A 1 104 ? 15.056 -13.912 -7.811 1.00 96.12 104 THR A C 1
ATOM 820 O O . THR A 1 104 ? 15.715 -14.746 -7.191 1.00 96.12 104 THR A O 1
ATOM 823 N N . GLN A 1 105 ? 14.681 -12.753 -7.279 1.00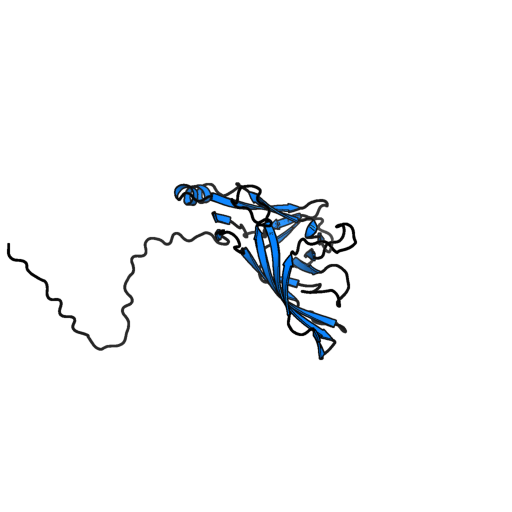 96.25 105 GLN A N 1
ATOM 824 C CA . GLN A 1 105 ? 14.978 -12.314 -5.919 1.00 96.25 105 GLN A CA 1
ATOM 825 C C . GLN A 1 105 ? 13.686 -11.996 -5.178 1.00 96.25 105 GLN A C 1
ATOM 827 O O . GLN A 1 105 ? 12.737 -11.487 -5.768 1.00 96.25 105 GLN A O 1
ATOM 832 N N . TYR A 1 106 ? 13.658 -12.299 -3.881 1.00 96.69 106 TYR A N 1
ATOM 833 C CA . TYR A 1 106 ? 12.581 -11.889 -2.986 1.00 96.69 106 TYR A CA 1
ATOM 834 C C . TYR A 1 106 ? 12.917 -10.543 -2.348 1.00 96.69 106 TYR A C 1
ATOM 836 O O . TYR A 1 106 ? 14.062 -10.300 -1.963 1.00 96.69 106 TYR A O 1
ATOM 844 N N . THR A 1 107 ? 11.929 -9.670 -2.192 1.00 95.25 107 THR A N 1
ATOM 845 C CA . THR A 1 107 ? 12.084 -8.396 -1.483 1.00 95.25 107 THR A CA 1
ATOM 846 C C . THR A 1 107 ? 10.814 -8.053 -0.716 1.00 95.25 107 THR A C 1
ATOM 848 O O . THR A 1 107 ? 9.714 -8.349 -1.169 1.00 95.25 107 THR A O 1
ATOM 851 N N . ASP A 1 108 ? 10.985 -7.421 0.446 1.00 94.81 108 ASP A N 1
ATOM 852 C CA . ASP A 1 108 ? 9.938 -6.796 1.261 1.00 94.81 108 ASP A CA 1
ATOM 853 C C . ASP A 1 108 ? 10.352 -5.333 1.487 1.00 94.81 108 ASP A C 1
ATOM 855 O O . ASP A 1 108 ? 11.405 -5.064 2.074 1.00 94.81 108 ASP A O 1
ATOM 859 N N . LYS A 1 109 ? 9.566 -4.382 0.972 1.00 93.44 109 LYS A N 1
ATOM 860 C CA . LYS A 1 109 ? 9.922 -2.960 0.931 1.00 93.44 109 LYS A CA 1
ATOM 861 C C . LYS A 1 109 ? 8.726 -2.065 1.252 1.00 93.44 109 LYS A C 1
ATOM 863 O O . LYS A 1 109 ? 7.591 -2.348 0.877 1.00 93.44 109 LYS A O 1
ATOM 868 N N . SER A 1 110 ? 9.007 -0.954 1.928 1.00 94.00 110 SER A N 1
ATOM 869 C CA . SER A 1 110 ? 8.050 0.139 2.100 1.00 94.00 110 SER A CA 1
ATOM 870 C C . SER A 1 110 ? 7.789 0.844 0.774 1.00 94.00 110 SER A C 1
ATOM 872 O O . SER A 1 110 ? 8.734 1.218 0.077 1.00 94.00 110 SER A O 1
ATOM 874 N N . LEU A 1 111 ? 6.516 1.068 0.452 1.00 94.56 111 LEU A N 1
ATOM 875 C CA . LEU A 1 111 ? 6.125 1.858 -0.716 1.00 94.56 111 LEU A CA 1
ATOM 876 C C . LEU A 1 111 ? 6.072 3.360 -0.414 1.00 94.56 111 LEU A C 1
ATOM 878 O O . LEU A 1 111 ? 5.958 4.167 -1.324 1.00 94.56 111 LEU A O 1
ATOM 882 N N . GLN A 1 112 ? 6.177 3.755 0.855 1.00 92.50 112 GLN A N 1
ATOM 883 C CA . GLN A 1 112 ? 6.134 5.160 1.281 1.00 92.50 112 GLN A CA 1
ATOM 884 C C . GLN A 1 112 ? 7.540 5.741 1.503 1.00 92.50 112 GLN A C 1
ATOM 886 O O . GLN A 1 112 ? 7.696 6.845 2.026 1.00 92.50 112 GLN A O 1
ATOM 891 N N . GLY A 1 113 ? 8.574 4.993 1.104 1.00 84.31 113 GLY A N 1
ATOM 892 C CA . GLY A 1 113 ? 9.966 5.418 1.156 1.00 84.31 113 GLY A CA 1
ATOM 893 C C . GLY A 1 113 ? 10.262 6.633 0.271 1.00 84.31 113 GLY A C 1
ATOM 894 O O . GLY A 1 113 ? 9.528 6.973 -0.664 1.00 84.31 113 GLY A O 1
ATOM 895 N N . SER A 1 114 ? 11.372 7.294 0.588 1.00 78.94 114 SER A N 1
ATOM 896 C CA . SER A 1 114 ? 11.930 8.384 -0.214 1.00 78.94 114 SER A CA 1
ATOM 897 C C . SER A 1 114 ? 13.299 7.999 -0.763 1.00 78.94 114 SER A C 1
ATOM 899 O O . SER A 1 114 ? 14.052 7.276 -0.101 1.00 78.94 114 SER A O 1
ATOM 901 N N . VAL A 1 115 ? 13.646 8.552 -1.925 1.00 68.75 115 VAL A N 1
ATOM 902 C CA . VAL A 1 115 ? 14.927 8.288 -2.585 1.00 68.75 115 VAL A CA 1
ATOM 903 C C . VAL A 1 115 ? 16.062 8.834 -1.722 1.00 68.75 115 VAL A C 1
ATOM 905 O O . VAL A 1 115 ? 16.044 9.981 -1.258 1.00 68.75 115 VAL A O 1
ATOM 908 N N . ARG A 1 116 ? 17.086 8.007 -1.496 1.00 62.16 116 ARG A N 1
ATOM 909 C CA . ARG A 1 116 ? 18.274 8.412 -0.734 1.00 62.16 116 ARG A CA 1
ATOM 910 C C . ARG A 1 116 ? 18.999 9.557 -1.449 1.00 62.16 116 ARG A C 1
ATOM 912 O O . ARG A 1 116 ? 19.232 9.496 -2.648 1.00 62.16 116 ARG A O 1
ATOM 919 N N . GLY A 1 117 ? 19.395 10.582 -0.693 1.00 56.97 117 GLY A N 1
ATOM 920 C CA . GLY A 1 117 ? 20.196 11.705 -1.199 1.00 56.97 117 GLY A CA 1
ATOM 921 C C . GLY A 1 117 ? 19.408 12.937 -1.658 1.00 56.97 117 GLY A C 1
ATOM 922 O O . GLY A 1 117 ? 20.019 13.976 -1.871 1.00 56.97 117 GLY A O 1
ATOM 923 N N . THR A 1 118 ? 18.073 12.887 -1.732 1.00 58.31 118 THR A N 1
ATOM 924 C CA . THR A 1 118 ? 17.251 14.052 -2.134 1.00 58.31 118 THR A CA 1
ATOM 925 C C . THR A 1 118 ? 16.648 14.817 -0.948 1.00 58.31 118 THR A C 1
ATOM 927 O O . THR A 1 118 ? 15.679 15.560 -1.109 1.00 58.31 118 THR A O 1
ATOM 930 N N . GLY A 1 119 ? 17.125 14.573 0.277 1.00 57.53 119 GLY A N 1
ATOM 931 C CA . GLY A 1 119 ? 16.535 15.158 1.488 1.00 57.53 119 GLY A CA 1
ATOM 932 C C . GLY A 1 119 ? 15.060 14.783 1.706 1.00 57.53 119 GLY A C 1
ATOM 933 O O . GLY A 1 119 ? 14.321 15.556 2.302 1.00 57.53 119 GLY A O 1
ATOM 934 N N . GLY A 1 120 ? 14.606 13.636 1.180 1.00 59.78 120 GLY A N 1
ATOM 935 C CA . GLY A 1 120 ? 13.226 13.154 1.343 1.00 59.78 120 GLY A CA 1
ATOM 936 C C . GLY A 1 120 ? 12.195 13.754 0.378 1.00 59.78 120 GLY A C 1
ATOM 937 O O . GLY A 1 120 ? 11.001 13.507 0.523 1.00 59.78 120 GLY A O 1
ATOM 938 N N . THR A 1 121 ? 12.626 14.553 -0.603 1.00 59.44 121 THR A N 1
ATOM 939 C CA . THR A 1 121 ? 11.710 15.208 -1.558 1.00 59.44 121 THR A CA 1
ATOM 940 C C . THR A 1 121 ? 11.223 14.295 -2.687 1.00 59.44 121 THR A C 1
ATOM 942 O O . THR A 1 121 ? 10.080 14.435 -3.114 1.00 59.44 121 THR A O 1
ATOM 945 N N . SER A 1 122 ? 12.041 13.337 -3.135 1.00 71.69 122 SER A N 1
ATOM 946 C CA . SER A 1 122 ? 11.672 12.348 -4.151 1.00 71.69 122 SER A CA 1
ATOM 947 C C . SER A 1 122 ? 11.141 11.081 -3.489 1.00 71.69 122 SER A C 1
ATOM 949 O O . SER A 1 122 ? 11.698 10.619 -2.493 1.00 71.69 122 SER A O 1
ATOM 951 N N . THR A 1 123 ? 10.080 10.505 -4.044 1.00 79.75 123 THR A N 1
ATOM 952 C CA . THR A 1 123 ? 9.521 9.226 -3.587 1.00 79.75 123 THR A CA 1
ATOM 953 C C . THR A 1 123 ? 10.151 8.054 -4.341 1.00 79.75 123 THR A C 1
ATOM 955 O O . THR A 1 123 ? 10.693 8.260 -5.426 1.00 79.75 123 THR A O 1
ATOM 958 N N . ASP A 1 124 ? 10.107 6.853 -3.761 1.00 87.88 124 ASP A N 1
ATOM 959 C CA . ASP A 1 124 ? 10.462 5.608 -4.458 1.00 87.88 124 ASP A CA 1
ATOM 960 C C . ASP A 1 124 ? 9.292 5.071 -5.298 1.00 87.88 124 ASP A C 1
ATOM 962 O O . ASP A 1 124 ? 9.520 4.367 -6.280 1.00 87.88 124 ASP A O 1
ATOM 966 N N . TYR A 1 125 ? 8.050 5.380 -4.905 1.00 93.50 125 TYR A N 1
ATOM 967 C CA . TYR A 1 125 ? 6.842 4.866 -5.542 1.00 93.50 125 TYR A CA 1
ATOM 968 C C . TYR A 1 125 ? 5.740 5.919 -5.614 1.00 93.50 125 TYR A C 1
ATOM 970 O O . TYR A 1 125 ? 5.537 6.720 -4.701 1.00 93.50 125 TYR A O 1
ATOM 978 N N . GLU A 1 126 ? 4.936 5.844 -6.664 1.00 93.75 126 GLU A N 1
ATOM 979 C CA . GLU A 1 126 ? 3.728 6.646 -6.811 1.00 93.75 126 GLU A CA 1
ATOM 980 C C . GLU A 1 126 ? 2.538 5.799 -7.258 1.00 93.75 126 GLU A C 1
ATOM 982 O O . GLU A 1 126 ? 2.691 4.720 -7.837 1.00 93.75 126 GLU A O 1
ATOM 987 N N . ILE A 1 127 ? 1.334 6.301 -6.984 1.00 93.56 127 ILE A N 1
ATOM 988 C CA . ILE A 1 127 ? 0.108 5.806 -7.605 1.00 93.56 127 ILE A CA 1
ATOM 989 C C . ILE A 1 127 ? -0.229 6.727 -8.773 1.00 93.56 127 ILE A C 1
ATOM 991 O O . ILE A 1 127 ? -0.257 7.950 -8.624 1.00 93.56 127 ILE A O 1
ATOM 995 N N . ARG A 1 128 ? -0.519 6.135 -9.929 1.00 91.81 128 ARG A N 1
ATOM 996 C CA . ARG A 1 128 ? -0.958 6.834 -11.137 1.00 91.81 128 ARG A CA 1
ATOM 997 C C . ARG A 1 128 ? -2.382 6.432 -11.489 1.00 91.81 128 ARG A C 1
ATOM 999 O O . ARG A 1 128 ? -2.766 5.280 -11.295 1.00 91.81 128 ARG A O 1
ATOM 1006 N N . LYS A 1 129 ? -3.158 7.359 -12.045 1.00 89.81 129 LYS A N 1
ATOM 1007 C CA . LYS A 1 129 ? -4.471 7.097 -12.639 1.00 89.81 129 LYS A CA 1
ATOM 1008 C C . LYS A 1 129 ? -4.548 7.745 -14.015 1.00 89.81 129 LYS A C 1
ATOM 1010 O O . LYS A 1 129 ? -4.368 8.951 -14.147 1.00 89.81 129 LYS A O 1
ATOM 1015 N N . GLN A 1 130 ? -4.838 6.924 -15.020 1.00 84.06 130 GLN A N 1
ATOM 1016 C CA . GLN A 1 130 ? -5.222 7.375 -16.359 1.00 84.06 130 GLN A CA 1
ATOM 1017 C C . GLN A 1 130 ? -6.559 6.720 -16.727 1.00 84.06 130 GLN A C 1
ATOM 1019 O O . GLN A 1 130 ? -7.613 7.264 -16.421 1.00 84.06 130 GLN A O 1
ATOM 1024 N N . THR A 1 131 ? -6.537 5.504 -17.275 1.00 83.00 131 THR A N 1
ATOM 1025 C CA . THR A 1 131 ? -7.738 4.661 -17.451 1.00 83.00 131 THR A CA 1
ATOM 1026 C C . THR A 1 131 ? -7.971 3.734 -16.259 1.00 83.00 131 THR A C 1
ATOM 1028 O O . THR A 1 131 ? -9.105 3.421 -15.901 1.00 83.00 131 THR A O 1
ATOM 1031 N N . ARG A 1 132 ? -6.880 3.314 -15.618 1.00 86.69 132 ARG A N 1
ATOM 1032 C CA . ARG A 1 132 ? -6.842 2.463 -14.429 1.00 86.69 132 ARG A CA 1
ATOM 1033 C C . ARG A 1 132 ? -5.836 3.011 -13.428 1.00 86.69 132 ARG A C 1
ATOM 1035 O O . ARG A 1 132 ? -5.047 3.896 -13.759 1.00 86.69 132 ARG A O 1
ATOM 1042 N N . ILE A 1 133 ? -5.894 2.483 -12.213 1.00 89.69 133 ILE A N 1
ATOM 1043 C CA . ILE A 1 133 ? -4.965 2.825 -11.140 1.00 89.69 133 ILE A CA 1
ATOM 1044 C C . ILE A 1 133 ? -3.795 1.856 -11.184 1.00 89.69 133 ILE A C 1
ATOM 1046 O O . ILE A 1 133 ? -4.006 0.646 -11.245 1.00 89.69 133 ILE A O 1
ATOM 1050 N N . GLN A 1 134 ? -2.586 2.398 -11.159 1.00 92.44 134 GLN A N 1
ATOM 1051 C CA . GLN A 1 134 ? -1.344 1.638 -11.211 1.00 92.44 134 GLN A CA 1
ATOM 1052 C C . GLN A 1 134 ? -0.388 2.132 -10.133 1.00 92.44 134 GLN A C 1
ATOM 1054 O O . GLN A 1 134 ? -0.381 3.315 -9.792 1.00 92.44 134 GLN A O 1
ATOM 1059 N N . LEU A 1 135 ? 0.423 1.218 -9.616 1.00 93.44 135 LEU A N 1
ATOM 1060 C CA . LEU A 1 135 ? 1.601 1.546 -8.824 1.00 93.44 135 LEU A CA 1
ATOM 1061 C C . LEU A 1 135 ? 2.800 1.662 -9.766 1.00 93.44 135 LEU A C 1
ATOM 1063 O O . LEU A 1 135 ? 2.843 1.007 -10.804 1.00 93.44 135 LEU A O 1
ATOM 1067 N N . GLY A 1 136 ? 3.792 2.467 -9.417 1.00 91.75 136 GLY A N 1
ATOM 1068 C CA . GLY A 1 136 ? 5.010 2.536 -10.212 1.00 91.75 136 GLY A CA 1
ATOM 1069 C C . GLY A 1 136 ? 6.180 3.057 -9.412 1.00 91.75 136 GLY A C 1
ATOM 1070 O O . GLY A 1 136 ? 6.022 3.977 -8.611 1.00 91.75 136 GLY A O 1
ATOM 1071 N N . GLU A 1 137 ? 7.350 2.469 -9.641 1.00 90.38 137 GLU A N 1
ATOM 1072 C CA . GLU A 1 137 ? 8.601 3.032 -9.150 1.00 90.38 137 GLU A CA 1
ATOM 1073 C C . GLU A 1 137 ? 8.950 4.331 -9.868 1.00 90.38 137 GLU A C 1
ATOM 1075 O O . GLU A 1 137 ? 8.687 4.509 -11.065 1.00 90.38 137 GLU A O 1
ATOM 1080 N N . THR A 1 138 ? 9.538 5.248 -9.108 1.00 85.94 138 THR A N 1
ATOM 1081 C CA . THR A 1 138 ? 9.946 6.570 -9.575 1.00 85.94 138 THR A CA 1
ATOM 1082 C C . THR A 1 138 ? 11.456 6.736 -9.451 1.00 85.94 138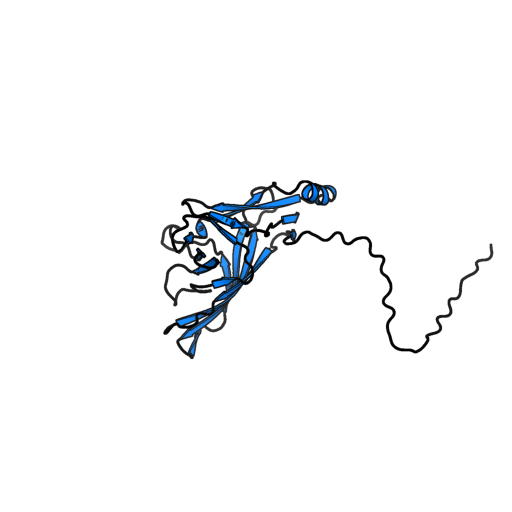 THR A C 1
ATOM 1084 O O . THR A 1 138 ? 12.030 6.575 -8.377 1.00 85.94 138 THR A O 1
ATOM 1087 N N . GLY A 1 139 ? 12.101 7.126 -10.555 1.00 70.31 139 GLY A N 1
ATOM 1088 C CA . GLY A 1 139 ? 13.530 7.455 -10.601 1.00 70.31 139 GLY A CA 1
ATOM 1089 C C . GLY A 1 139 ? 14.461 6.296 -10.990 1.00 70.31 139 GLY A C 1
ATOM 1090 O O . GLY A 1 139 ? 14.056 5.148 -11.115 1.00 70.31 139 GLY A O 1
ATOM 1091 N N . GLY A 1 140 ? 15.735 6.624 -11.241 1.00 65.75 140 GLY A N 1
ATOM 1092 C CA . GLY A 1 140 ? 16.852 5.672 -11.374 1.00 65.75 140 GLY A CA 1
ATOM 1093 C C . GLY A 1 140 ? 16.933 4.817 -12.651 1.00 65.75 140 GLY A C 1
ATOM 1094 O O . GLY A 1 140 ? 17.967 4.187 -12.873 1.00 65.75 140 GLY A O 1
ATOM 1095 N N . GLY A 1 141 ? 15.894 4.803 -13.490 1.00 69.81 141 GLY A N 1
ATOM 1096 C CA . GLY A 1 141 ? 15.842 3.993 -14.713 1.00 69.81 141 GLY A CA 1
ATOM 1097 C C . GLY A 1 141 ? 15.655 2.493 -14.444 1.00 69.81 141 GLY A C 1
ATOM 1098 O O . GLY A 1 141 ? 15.680 2.045 -13.299 1.00 69.81 141 GLY A O 1
ATOM 1099 N N . GLU A 1 142 ? 15.494 1.703 -15.509 1.00 73.00 142 GLU A N 1
ATOM 1100 C CA . GLU A 1 142 ? 15.172 0.259 -15.446 1.00 73.00 142 GLU A CA 1
ATOM 1101 C C . GLU A 1 142 ? 16.189 -0.567 -14.622 1.00 73.00 142 GLU A C 1
ATOM 1103 O O . GLU A 1 142 ? 15.869 -1.609 -14.036 1.00 73.00 142 GLU A O 1
ATOM 1108 N N . ASP A 1 143 ? 17.427 -0.082 -14.511 1.00 75.06 143 ASP A N 1
ATOM 1109 C CA . ASP A 1 143 ? 18.484 -0.693 -13.699 1.00 75.06 143 ASP A CA 1
ATOM 1110 C C . ASP A 1 143 ? 18.234 -0.589 -12.197 1.00 75.06 143 ASP A C 1
ATOM 1112 O O . ASP A 1 143 ? 18.583 -1.509 -11.452 1.00 75.06 143 ASP A O 1
ATOM 1116 N N . SER A 1 144 ? 17.557 0.467 -11.757 1.00 80.88 144 SER A N 1
ATOM 1117 C CA . SER A 1 144 ? 17.285 0.724 -10.342 1.00 80.88 144 SER A CA 1
ATOM 1118 C C . SER A 1 144 ? 15.940 0.165 -9.879 1.00 80.88 144 SER A C 1
ATOM 1120 O O . SER A 1 144 ? 15.737 0.012 -8.678 1.00 80.88 144 SER A O 1
ATOM 1122 N N . GLU A 1 145 ? 15.046 -0.173 -10.816 1.00 86.56 145 GLU A N 1
ATOM 1123 C CA . GLU A 1 145 ? 13.701 -0.656 -10.495 1.00 86.56 145 GLU A CA 1
ATOM 1124 C C . GLU A 1 145 ? 13.729 -2.017 -9.771 1.00 86.56 145 GLU A C 1
ATOM 1126 O O . GLU A 1 145 ? 14.427 -2.932 -10.204 1.00 86.56 145 GLU A O 1
ATOM 1131 N N . ILE A 1 146 ? 12.957 -2.199 -8.701 1.00 90.38 146 ILE A N 1
ATOM 1132 C CA . ILE A 1 146 ? 12.809 -3.488 -8.003 1.00 90.38 146 ILE A CA 1
ATOM 1133 C C . ILE A 1 146 ? 11.594 -4.235 -8.556 1.00 90.38 146 ILE A C 1
ATOM 1135 O O . ILE A 1 146 ? 11.719 -5.312 -9.129 1.00 90.38 146 ILE A O 1
ATOM 1139 N N . PHE A 1 147 ? 10.410 -3.651 -8.413 1.00 92.56 147 PHE A N 1
ATOM 1140 C CA . PHE A 1 147 ? 9.141 -4.198 -8.879 1.00 92.56 147 PHE A CA 1
ATOM 1141 C C . PHE A 1 147 ? 8.732 -3.634 -10.244 1.00 92.56 147 PHE A C 1
ATOM 1143 O O . PHE A 1 147 ? 8.053 -4.330 -10.999 1.00 92.56 147 PHE A O 1
ATOM 1150 N N . GLY A 1 148 ? 9.197 -2.432 -10.595 1.00 90.94 148 GLY A N 1
ATOM 1151 C CA . GLY A 1 148 ? 9.034 -1.836 -11.922 1.00 90.94 148 GLY A CA 1
ATOM 1152 C C . GLY A 1 148 ? 8.202 -0.557 -11.975 1.00 90.94 148 GLY A C 1
ATOM 1153 O O . GLY A 1 148 ? 7.542 -0.171 -11.011 1.00 90.94 148 GLY A O 1
ATOM 1154 N N . SER A 1 149 ? 8.221 0.108 -13.132 1.00 88.50 149 SER A N 1
ATOM 1155 C CA . SER A 1 149 ? 7.525 1.389 -13.348 1.00 88.50 149 SER A CA 1
ATOM 1156 C C . SER A 1 149 ? 6.017 1.286 -13.607 1.00 88.50 149 SER A C 1
ATOM 1158 O O . SER A 1 149 ? 5.337 2.304 -13.484 1.00 88.50 149 SER A O 1
ATOM 1160 N N . ASN A 1 150 ? 5.498 0.101 -13.957 1.00 90.00 150 ASN A N 1
ATOM 1161 C CA . ASN A 1 150 ? 4.095 -0.129 -14.329 1.00 90.00 150 ASN A CA 1
ATOM 1162 C C . ASN A 1 150 ? 3.530 -1.381 -13.634 1.00 90.00 150 ASN A C 1
ATOM 1164 O O . ASN A 1 150 ? 3.431 -2.452 -14.224 1.00 90.00 150 ASN A O 1
ATOM 1168 N N . ILE A 1 151 ? 3.164 -1.251 -12.365 1.00 93.12 151 ILE A N 1
ATOM 1169 C CA . ILE A 1 151 ? 2.654 -2.344 -11.537 1.00 93.12 151 ILE A CA 1
ATOM 1170 C C . ILE A 1 151 ? 1.120 -2.310 -11.525 1.00 93.12 151 ILE A C 1
ATOM 1172 O O . ILE A 1 151 ? 0.497 -1.352 -11.056 1.00 93.12 151 ILE A O 1
ATOM 1176 N N . ASP A 1 152 ? 0.515 -3.394 -11.998 1.00 92.75 152 ASP A N 1
ATOM 1177 C CA . ASP A 1 152 ? -0.928 -3.604 -12.060 1.00 92.75 152 ASP A CA 1
ATOM 1178 C C . ASP A 1 152 ? -1.408 -4.467 -10.895 1.00 92.75 152 ASP A C 1
ATOM 1180 O O . ASP A 1 152 ? -0.880 -5.549 -10.658 1.00 92.75 152 ASP A O 1
ATOM 1184 N N . CYS A 1 153 ? -2.446 -4.024 -10.187 1.00 90.88 153 CYS A N 1
ATOM 1185 C CA . CYS A 1 153 ? -3.053 -4.783 -9.094 1.00 90.88 153 CYS A CA 1
ATOM 1186 C C . CYS A 1 153 ? -4.387 -5.405 -9.519 1.00 90.88 153 CYS A C 1
ATOM 1188 O O . CYS A 1 153 ? -5.198 -4.755 -10.177 1.00 90.88 153 CYS A O 1
ATOM 1190 N N . HIS A 1 154 ? -4.629 -6.655 -9.114 1.00 87.62 154 HIS A N 1
ATOM 1191 C CA . HIS A 1 154 ? -5.843 -7.401 -9.469 1.00 87.62 154 HIS A CA 1
ATOM 1192 C C . HIS A 1 154 ? -7.113 -6.769 -8.894 1.00 87.62 154 HIS A C 1
ATOM 1194 O O . HIS A 1 154 ? -8.142 -6.707 -9.565 1.00 87.62 154 HIS A O 1
ATOM 1200 N N . SER A 1 155 ? -7.042 -6.303 -7.647 1.00 85.19 155 SER A N 1
ATOM 1201 C CA . SER A 1 155 ? -8.176 -5.709 -6.950 1.00 85.19 155 SER A CA 1
ATOM 1202 C C . SER A 1 155 ? -8.099 -4.189 -6.998 1.00 85.19 155 SER A C 1
ATOM 1204 O O . SER A 1 155 ? -7.081 -3.588 -6.644 1.00 85.19 155 SER A O 1
ATOM 1206 N N . LYS A 1 156 ? -9.216 -3.543 -7.349 1.00 87.56 156 LYS A N 1
ATOM 1207 C CA . LYS A 1 156 ? -9.365 -2.094 -7.188 1.00 87.56 156 LYS A CA 1
ATOM 1208 C C . LYS A 1 156 ? -9.576 -1.777 -5.705 1.00 87.56 156 LYS A C 1
ATOM 1210 O O . LYS A 1 156 ? -10.703 -1.750 -5.228 1.00 87.56 156 LYS A O 1
ATOM 1215 N N . ILE A 1 157 ? -8.480 -1.569 -4.982 1.00 92.94 157 ILE A N 1
ATOM 1216 C CA . ILE A 1 157 ? -8.488 -1.231 -3.548 1.00 92.94 157 ILE A CA 1
ATOM 1217 C C . ILE A 1 157 ? -8.454 0.279 -3.294 1.00 92.94 157 ILE A C 1
ATOM 1219 O O . ILE A 1 157 ? -8.981 0.749 -2.290 1.00 92.94 157 ILE A O 1
ATOM 1223 N N . PHE A 1 158 ? -7.892 1.050 -4.224 1.00 93.88 158 PHE A N 1
ATOM 1224 C CA . PHE A 1 158 ? -7.774 2.501 -4.124 1.00 93.88 158 PHE A CA 1
ATOM 1225 C C . PHE A 1 158 ? -8.588 3.202 -5.211 1.00 93.88 158 PHE A C 1
ATOM 1227 O O . PHE A 1 158 ? -8.866 2.632 -6.269 1.00 93.88 158 PHE A O 1
ATOM 1234 N N . ASP A 1 159 ? -8.938 4.456 -4.951 1.00 92.25 159 ASP A N 1
ATOM 1235 C CA . ASP A 1 159 ? -9.282 5.444 -5.964 1.00 92.25 159 ASP A CA 1
ATOM 1236 C C . ASP A 1 159 ? -8.410 6.694 -5.809 1.00 92.25 159 ASP A C 1
ATOM 1238 O O . ASP A 1 159 ? -7.937 7.004 -4.714 1.00 92.25 159 ASP A O 1
ATOM 1242 N N . LEU A 1 160 ? -8.214 7.409 -6.913 1.00 90.88 160 LEU A N 1
ATOM 1243 C CA . LEU A 1 160 ? -7.590 8.727 -6.927 1.00 90.88 160 LEU A CA 1
ATOM 1244 C C . LEU A 1 160 ? -8.630 9.751 -7.377 1.00 90.88 160 LEU A C 1
ATOM 1246 O O . LEU A 1 160 ? -9.169 9.648 -8.485 1.00 90.88 160 LEU A O 1
ATOM 1250 N N . SER A 1 161 ? -8.901 10.728 -6.519 1.00 86.19 161 SER A N 1
ATOM 1251 C CA . SER A 1 161 ? -9.658 11.935 -6.859 1.00 86.19 161 SER A CA 1
ATOM 1252 C C . SER A 1 161 ? -8.688 13.101 -7.084 1.00 86.19 161 SER A C 1
ATOM 1254 O O . SER A 1 161 ? -7.618 13.138 -6.480 1.00 86.19 161 SER A O 1
ATOM 1256 N N . GLY A 1 162 ? -9.009 14.019 -7.999 1.00 75.19 162 GLY A N 1
ATOM 1257 C CA . GLY A 1 162 ? -8.100 15.084 -8.440 1.00 75.19 162 GLY A CA 1
ATOM 1258 C C . GLY A 1 162 ? -8.610 15.787 -9.700 1.00 75.19 162 GLY A C 1
ATOM 1259 O O . GLY A 1 162 ? -9.729 15.521 -10.129 1.00 75.19 162 GLY A O 1
ATOM 1260 N N . SER A 1 163 ? -7.804 16.686 -10.277 1.00 63.72 163 SER A N 1
ATOM 1261 C CA . SER A 1 163 ? -8.159 17.408 -11.513 1.00 63.72 163 SER A CA 1
ATOM 1262 C C . SER A 1 163 ? -8.421 16.421 -12.656 1.00 63.72 163 SER A C 1
ATOM 1264 O O . SER A 1 163 ? -7.618 15.515 -12.864 1.00 63.72 163 SER A O 1
ATOM 1266 N N . GLU A 1 164 ? -9.535 16.585 -13.373 1.00 64.25 164 GLU A N 1
ATOM 1267 C CA . GLU A 1 164 ? -10.056 15.591 -14.334 1.00 64.25 164 GLU A CA 1
ATOM 1268 C C . GLU A 1 164 ? -9.284 15.525 -15.666 1.00 64.25 164 GLU A C 1
ATOM 1270 O O . GLU A 1 164 ? -9.514 14.624 -16.472 1.00 64.25 164 GLU A O 1
ATOM 1275 N N . ASP A 1 165 ? -8.317 16.421 -15.872 1.00 66.94 165 ASP A N 1
ATOM 1276 C CA . ASP A 1 165 ? -7.546 16.501 -17.109 1.00 66.94 165 ASP A CA 1
ATOM 1277 C C . ASP A 1 165 ? -6.218 15.730 -17.009 1.00 66.94 165 ASP A C 1
ATOM 1279 O O . ASP A 1 165 ? -5.242 16.188 -16.413 1.00 66.94 165 ASP A O 1
ATOM 1283 N N . GLY A 1 166 ? -6.158 14.567 -17.662 1.00 76.75 166 GLY A N 1
ATOM 1284 C CA . GLY A 1 166 ? -4.909 13.853 -17.951 1.00 76.75 166 GLY A CA 1
ATOM 1285 C C . GLY A 1 166 ? -4.488 12.787 -16.932 1.00 76.75 166 GLY A C 1
ATOM 1286 O O . GLY A 1 166 ? -5.304 12.190 -16.233 1.00 76.75 166 GLY A O 1
ATOM 1287 N N . MET A 1 167 ? -3.187 12.471 -16.920 1.00 84.50 167 MET A N 1
ATOM 1288 C CA . MET A 1 167 ? -2.606 11.494 -15.995 1.00 84.50 167 MET A CA 1
ATOM 1289 C C . MET A 1 167 ? -2.470 12.120 -14.605 1.00 84.50 167 MET A C 1
ATOM 1291 O O . MET A 1 167 ? -1.727 13.080 -14.416 1.00 84.50 167 MET A O 1
ATOM 1295 N N . ILE A 1 168 ? -3.147 11.530 -13.624 1.00 89.88 168 ILE A N 1
ATOM 1296 C CA . ILE A 1 168 ? -3.050 11.920 -12.219 1.00 89.88 168 ILE A CA 1
ATOM 1297 C C . ILE A 1 168 ? -1.942 11.094 -11.577 1.00 89.88 168 ILE A C 1
ATOM 1299 O O . ILE A 1 168 ? -1.975 9.866 -11.650 1.00 89.88 168 ILE A O 1
ATOM 1303 N N . THR A 1 169 ? -0.992 11.744 -10.912 1.00 90.38 169 THR A N 1
ATOM 1304 C CA . THR A 1 169 ? 0.036 11.072 -10.111 1.00 90.38 169 THR A CA 1
ATOM 1305 C C . THR A 1 169 ? -0.039 11.517 -8.655 1.00 90.38 169 THR A C 1
ATOM 1307 O O . THR A 1 169 ? -0.406 12.657 -8.342 1.00 90.38 169 THR A O 1
ATOM 1310 N N . LEU A 1 170 ? 0.270 10.592 -7.748 1.00 92.94 170 LEU A N 1
ATOM 1311 C CA . LEU A 1 170 ? 0.369 10.855 -6.323 1.00 92.94 170 LEU A CA 1
ATOM 1312 C C . LEU A 1 170 ? 1.568 10.107 -5.717 1.00 92.94 170 LEU A C 1
ATOM 1314 O O . LEU A 1 170 ? 1.526 8.876 -5.612 1.00 92.94 170 LEU A O 1
ATOM 1318 N N . PRO A 1 171 ? 2.607 10.834 -5.268 1.00 93.12 171 PRO A N 1
ATOM 1319 C CA . PRO A 1 171 ? 3.730 10.258 -4.537 1.00 93.12 171 PRO A CA 1
ATOM 1320 C C . PRO A 1 171 ? 3.283 9.558 -3.250 1.00 93.1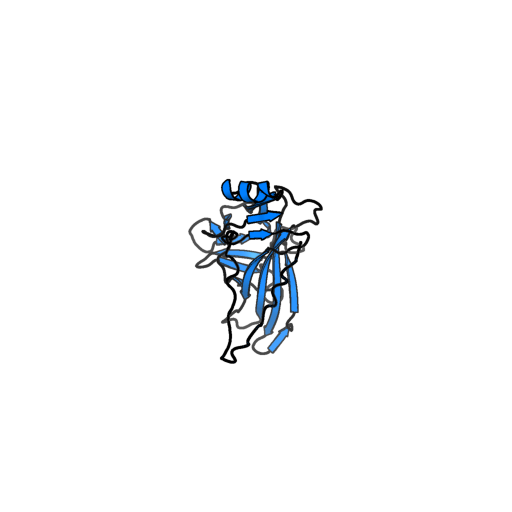2 171 PRO A C 1
ATOM 1322 O O . PRO A 1 171 ? 2.590 10.153 -2.420 1.00 93.12 171 PRO A O 1
ATOM 1325 N N . LEU A 1 172 ? 3.704 8.309 -3.035 1.00 93.75 172 LEU A N 1
ATOM 1326 C CA . LEU A 1 172 ? 3.263 7.542 -1.866 1.00 93.75 172 LEU A CA 1
ATOM 1327 C C . LEU A 1 172 ? 3.903 8.009 -0.558 1.00 93.75 172 LEU A C 1
ATOM 1329 O O . LEU A 1 172 ? 3.300 7.840 0.500 1.00 93.75 172 LEU A O 1
ATOM 1333 N N . ASN A 1 173 ? 5.052 8.687 -0.605 1.00 92.19 173 ASN A N 1
ATOM 1334 C CA . ASN A 1 173 ? 5.623 9.346 0.576 1.00 92.19 173 ASN A CA 1
ATOM 1335 C C . ASN A 1 173 ? 4.775 10.527 1.104 1.00 92.19 173 ASN A C 1
ATOM 1337 O O . ASN A 1 173 ? 5.081 11.068 2.165 1.00 92.19 173 ASN A O 1
ATOM 1341 N N . LYS A 1 174 ? 3.718 10.938 0.386 1.00 92.94 174 LYS A N 1
ATOM 1342 C CA . LYS A 1 174 ? 2.728 11.939 0.825 1.00 92.94 174 LYS A CA 1
ATOM 1343 C C . LYS A 1 174 ? 1.443 11.326 1.370 1.00 92.94 174 LYS A C 1
ATOM 1345 O O . LYS A 1 174 ? 0.552 12.065 1.782 1.00 92.94 174 LYS A O 1
ATOM 1350 N N . VAL A 1 175 ? 1.327 10.003 1.368 1.00 94.81 175 VAL A N 1
ATOM 1351 C CA . VAL A 1 175 ? 0.155 9.285 1.868 1.00 94.81 175 VAL A CA 1
ATOM 1352 C C . VAL A 1 175 ? 0.443 8.780 3.275 1.00 94.81 175 VAL A C 1
ATOM 1354 O O . VAL A 1 175 ? 1.525 8.261 3.541 1.00 94.81 175 VAL A O 1
ATOM 1357 N N . THR A 1 176 ? -0.529 8.886 4.174 1.00 95.69 176 THR A N 1
ATOM 1358 C CA . THR A 1 176 ? -0.479 8.301 5.516 1.00 95.69 176 THR A CA 1
ATOM 1359 C C . THR A 1 176 ? -1.739 7.480 5.762 1.00 95.69 176 THR A C 1
ATOM 1361 O O . THR A 1 176 ? -2.843 7.924 5.455 1.00 95.69 176 THR A O 1
ATOM 1364 N N . PHE A 1 177 ? -1.576 6.288 6.333 1.00 96.31 177 PHE A N 1
ATOM 1365 C CA . PHE A 1 177 ? -2.675 5.425 6.757 1.00 96.31 177 PHE A CA 1
ATOM 1366 C C . PHE A 1 177 ? -2.745 5.444 8.283 1.00 96.31 177 PHE A C 1
ATOM 1368 O O . PHE A 1 177 ? -1.712 5.292 8.936 1.00 96.31 177 PHE A O 1
ATOM 1375 N N . LYS A 1 178 ? -3.933 5.633 8.858 1.00 95.31 178 LYS A N 1
ATOM 1376 C CA . LYS A 1 178 ? -4.127 5.688 10.316 1.00 95.31 178 LYS A CA 1
ATOM 1377 C C . LYS A 1 178 ? -5.372 4.934 10.740 1.00 95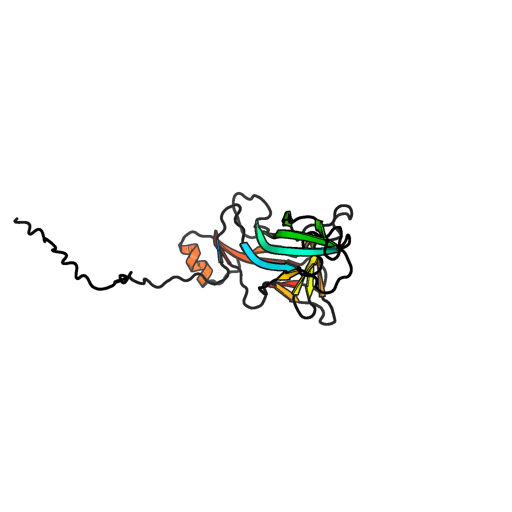.31 178 LYS A C 1
ATOM 1379 O O . LYS A 1 178 ? -6.339 4.870 9.986 1.00 95.31 178 LYS A O 1
ATOM 1384 N N . LEU A 1 179 ? -5.359 4.402 11.956 1.00 94.69 179 LEU A N 1
ATOM 1385 C CA . LEU A 1 179 ? -6.569 3.877 12.583 1.00 94.69 179 LEU A CA 1
ATOM 1386 C C . LEU A 1 179 ? -7.477 5.018 13.053 1.00 94.69 179 LEU A C 1
ATOM 1388 O O . LEU A 1 179 ? -6.998 5.970 13.664 1.00 94.69 179 LEU A O 1
ATOM 1392 N N . GLU A 1 180 ? -8.778 4.898 12.812 1.00 95.06 180 GLU A N 1
ATOM 1393 C CA . GLU A 1 180 ? -9.791 5.875 13.228 1.00 95.06 180 GLU A CA 1
ATOM 1394 C C . GLU A 1 180 ? -10.972 5.166 13.905 1.00 95.06 180 GLU A C 1
ATOM 1396 O O . GLU A 1 180 ? -11.350 4.053 13.529 1.00 95.06 180 GLU A O 1
ATOM 1401 N N . SER A 1 181 ? -11.559 5.796 14.926 1.00 90.25 181 SER A N 1
ATOM 1402 C CA . SER A 1 181 ? -12.701 5.242 15.672 1.00 90.25 181 SER A CA 1
ATOM 1403 C C . SER A 1 181 ? -14.051 5.355 14.937 1.00 90.25 181 SER A C 1
ATOM 1405 O O . SER A 1 181 ? -15.088 4.988 15.510 1.00 90.25 181 SER A O 1
ATOM 1407 N N . ASP A 1 182 ? -14.050 5.858 13.697 1.00 87.56 182 ASP A N 1
ATOM 1408 C CA . ASP A 1 182 ? -15.227 5.998 12.836 1.00 87.56 182 ASP A CA 1
ATOM 1409 C C . ASP A 1 182 ? -15.562 4.667 12.153 1.00 87.56 182 ASP A C 1
ATOM 1411 O O . ASP A 1 182 ? -15.050 4.312 11.087 1.00 87.56 182 ASP A O 1
ATOM 1415 N N . VAL A 1 183 ? -16.397 3.886 12.831 1.00 88.50 183 VAL A N 1
ATOM 1416 C CA . VAL A 1 183 ? -16.898 2.588 12.382 1.00 88.50 183 VAL A CA 1
ATOM 1417 C C . VAL A 1 183 ? -18.405 2.579 12.586 1.00 88.50 183 VAL A C 1
ATOM 1419 O O . VAL A 1 183 ? -18.904 3.124 13.572 1.00 88.50 183 VAL A O 1
ATOM 1422 N N . ASP A 1 184 ? -19.124 1.912 11.682 1.00 87.12 184 ASP A N 1
ATOM 1423 C CA . ASP A 1 184 ? -20.561 1.676 11.812 1.00 87.12 184 ASP A CA 1
ATOM 1424 C C . ASP A 1 184 ? -20.943 1.220 13.234 1.00 87.12 184 ASP A C 1
ATOM 1426 O O . ASP A 1 184 ? -20.328 0.317 13.812 1.00 87.12 184 ASP A O 1
ATOM 1430 N N . GLY A 1 185 ? -21.976 1.851 13.799 1.00 86.38 185 GLY A N 1
ATOM 1431 C CA . GLY A 1 185 ? -22.362 1.653 15.195 1.00 86.38 185 GLY A CA 1
ATOM 1432 C C . GLY A 1 185 ? -22.785 0.219 15.520 1.00 86.38 185 GLY A C 1
ATOM 1433 O O . GLY A 1 185 ? -22.520 -0.259 16.625 1.00 86.38 185 GLY A O 1
ATOM 1434 N N . GLN A 1 186 ? -23.389 -0.504 14.569 1.00 85.00 186 GLN A N 1
ATOM 1435 C CA . GLN A 1 186 ? -23.767 -1.903 14.785 1.00 85.00 186 GLN A CA 1
ATOM 1436 C C . GLN A 1 186 ? -22.528 -2.797 14.834 1.00 85.00 186 GLN A C 1
ATOM 1438 O O . GLN A 1 186 ? -22.405 -3.635 15.732 1.00 85.00 186 GLN A O 1
ATOM 1443 N N . LEU A 1 187 ? -21.584 -2.590 13.911 1.00 84.12 187 LEU A N 1
ATOM 1444 C CA . LEU A 1 187 ? -20.307 -3.304 13.910 1.00 84.12 187 LEU A CA 1
ATOM 1445 C C . LEU A 1 187 ? -19.499 -3.011 15.171 1.00 84.12 187 LEU A C 1
ATOM 1447 O O . LEU A 1 187 ? -19.019 -3.945 15.813 1.00 84.12 187 LEU A O 1
ATOM 1451 N N . LYS A 1 188 ? -19.415 -1.741 15.573 1.00 86.38 188 LYS A N 1
ATOM 1452 C CA . LYS A 1 188 ? -18.746 -1.333 16.810 1.00 86.38 188 LYS A CA 1
ATOM 1453 C C . LYS A 1 188 ? -19.319 -2.090 18.010 1.00 86.38 188 LYS A C 1
ATOM 1455 O O . LYS A 1 188 ? -18.572 -2.789 18.687 1.00 86.38 188 LYS A O 1
ATOM 1460 N N . ASN A 1 189 ? -20.639 -2.063 18.201 1.00 85.81 189 ASN A N 1
ATOM 1461 C CA . ASN A 1 189 ? -21.315 -2.740 19.316 1.00 85.81 189 ASN A CA 1
ATOM 1462 C C . ASN A 1 189 ? -21.127 -4.272 19.313 1.00 85.81 189 ASN A C 1
ATOM 1464 O O . ASN A 1 189 ? -20.960 -4.892 20.369 1.00 85.81 189 ASN A O 1
ATOM 1468 N N . LYS A 1 190 ? -21.126 -4.901 18.129 1.00 87.06 190 LYS A N 1
ATOM 1469 C CA . LYS A 1 190 ? -20.953 -6.358 17.966 1.00 87.06 190 LYS A CA 1
ATOM 1470 C C . LYS A 1 190 ? -19.618 -6.870 18.516 1.00 87.06 190 LYS A C 1
ATOM 1472 O O . LYS A 1 190 ? -19.564 -7.997 19.012 1.00 87.06 190 LYS A O 1
ATOM 1477 N N . TYR A 1 191 ? -18.551 -6.086 18.399 1.00 85.75 191 TYR A N 1
ATOM 1478 C CA . TYR A 1 191 ? -17.209 -6.502 18.816 1.00 85.75 191 TYR A CA 1
ATOM 1479 C C . TYR A 1 191 ? -16.799 -5.893 20.165 1.00 85.75 191 TYR A C 1
ATOM 1481 O O . TYR A 1 191 ? -16.156 -6.582 20.956 1.00 85.75 191 TYR A O 1
ATOM 1489 N N . THR A 1 192 ? -17.243 -4.676 20.507 1.00 85.12 192 THR A N 1
ATOM 1490 C CA . THR A 1 192 ? -16.982 -4.098 21.840 1.00 85.12 192 THR A CA 1
ATOM 1491 C C . THR A 1 192 ? -17.663 -4.886 22.957 1.00 85.12 192 THR A C 1
ATOM 1493 O O . THR A 1 192 ? -17.070 -5.069 24.017 1.00 85.12 192 THR A O 1
ATOM 1496 N N . SER A 1 193 ? -18.845 -5.467 22.712 1.00 85.44 193 SER A N 1
ATOM 1497 C CA . SER A 1 193 ? -19.497 -6.410 23.645 1.00 85.44 193 SER A CA 1
ATOM 1498 C C . SER A 1 193 ? -18.685 -7.686 23.915 1.00 85.44 193 SER A C 1
ATOM 1500 O O . SER A 1 193 ? -18.950 -8.390 24.886 1.00 85.44 193 SER A O 1
ATOM 1502 N N . LYS A 1 194 ? -17.671 -7.972 23.088 1.00 86.38 194 LYS A N 1
ATOM 1503 C CA . LYS A 1 194 ? -16.716 -9.077 23.254 1.00 86.38 194 LYS A CA 1
ATOM 1504 C C . LYS A 1 194 ? -15.358 -8.617 23.800 1.00 86.38 194 LYS A C 1
ATOM 1506 O O . LYS A 1 194 ? -14.413 -9.398 23.787 1.00 86.38 194 LYS A O 1
ATOM 1511 N N . GLY A 1 195 ? -15.249 -7.362 24.242 1.00 87.19 195 GLY A N 1
ATOM 1512 C CA . GLY A 1 195 ? -14.011 -6.777 24.762 1.00 87.19 195 GLY A CA 1
ATOM 1513 C C . GLY A 1 195 ? -12.972 -6.414 23.696 1.00 87.19 195 GLY A C 1
ATOM 1514 O O . GLY A 1 195 ? -11.817 -6.200 24.047 1.00 87.19 195 GLY A O 1
ATOM 1515 N N . GLN A 1 196 ? -13.355 -6.355 22.416 1.00 89.38 196 GLN A N 1
ATOM 1516 C CA . GLN A 1 196 ? -12.444 -6.038 21.311 1.00 89.38 196 GLN A CA 1
ATOM 1517 C C . GLN A 1 196 ? -12.499 -4.553 20.946 1.00 89.38 196 GLN A C 1
ATOM 1519 O O . GLN A 1 196 ? -13.562 -3.924 21.023 1.00 89.38 196 GLN A O 1
ATOM 1524 N N . LYS A 1 197 ? -11.368 -4.002 20.497 1.00 90.31 197 LYS A N 1
ATOM 1525 C CA . LYS A 1 197 ? -11.316 -2.654 19.910 1.00 90.31 197 LYS A CA 1
ATOM 1526 C C . LYS A 1 197 ? -11.575 -2.762 18.404 1.00 90.31 197 LYS A C 1
ATOM 1528 O O . LYS A 1 197 ? -11.097 -3.695 17.760 1.00 90.31 197 LYS A O 1
ATOM 1533 N N . VAL A 1 198 ? -12.331 -1.818 17.841 1.00 92.06 198 VAL A N 1
ATOM 1534 C CA . VAL A 1 198 ? -12.655 -1.786 16.405 1.00 92.06 198 VAL A CA 1
ATOM 1535 C C . VAL A 1 198 ? -12.306 -0.427 15.829 1.00 92.06 198 VAL A C 1
ATOM 1537 O O . VAL A 1 198 ? -12.728 0.589 16.379 1.00 92.06 198 VAL A O 1
ATOM 1540 N N . TYR A 1 199 ? -11.599 -0.430 14.705 1.00 93.56 199 TYR A N 1
ATOM 1541 C CA . TYR A 1 199 ? -11.189 0.768 13.983 1.00 93.56 199 TYR A CA 1
ATOM 1542 C C . TYR A 1 199 ? -11.485 0.633 12.490 1.00 93.56 199 TYR A C 1
ATOM 1544 O O . TYR A 1 199 ? -11.545 -0.474 11.952 1.00 93.56 199 TYR A O 1
ATOM 1552 N N . SER A 1 200 ? -11.651 1.758 11.808 1.00 94.56 200 SER A N 1
ATOM 1553 C CA . SER A 1 200 ? -11.501 1.847 10.358 1.00 94.56 200 SER A CA 1
ATOM 1554 C C . SER A 1 200 ? -10.077 2.295 10.026 1.00 94.56 200 SER A C 1
ATOM 1556 O O . SER A 1 200 ? -9.291 2.634 10.915 1.00 94.56 200 SER A O 1
ATOM 1558 N N . ILE A 1 201 ? -9.716 2.256 8.742 1.00 95.75 201 ILE A N 1
ATOM 1559 C CA . ILE A 1 201 ? -8.444 2.811 8.271 1.00 95.75 201 ILE A CA 1
ATOM 1560 C C . ILE A 1 201 ? -8.734 4.080 7.484 1.00 95.75 201 ILE A C 1
ATOM 1562 O O . ILE A 1 201 ? -9.347 4.029 6.416 1.00 95.75 201 ILE A O 1
ATOM 1566 N N . LYS A 1 202 ? -8.242 5.208 7.977 1.00 96.19 202 LYS A N 1
ATOM 1567 C CA . LYS A 1 202 ? -8.279 6.497 7.299 1.00 96.19 202 LYS A CA 1
ATOM 1568 C C . LYS A 1 202 ? -7.053 6.663 6.407 1.00 96.19 202 LYS A C 1
ATOM 1570 O O . LYS A 1 202 ? -5.945 6.289 6.795 1.00 96.19 202 LYS A O 1
ATOM 1575 N N . ILE A 1 203 ? -7.254 7.255 5.231 1.00 96.50 203 ILE A N 1
ATOM 1576 C CA . ILE A 1 203 ? -6.176 7.685 4.335 1.00 96.50 203 ILE A CA 1
ATOM 1577 C C . ILE A 1 203 ? -6.082 9.209 4.388 1.00 96.50 203 ILE A C 1
ATOM 1579 O O . ILE A 1 203 ? -7.065 9.910 4.150 1.00 96.50 203 ILE A O 1
ATOM 1583 N N . GLU A 1 204 ? -4.894 9.722 4.678 1.00 95.19 204 GLU A N 1
ATOM 1584 C CA . GLU A 1 204 ? -4.570 11.144 4.626 1.00 95.19 204 GLU A CA 1
ATOM 1585 C C . GLU A 1 204 ? -3.544 11.376 3.514 1.00 95.19 204 GLU A C 1
ATOM 1587 O O . GLU A 1 204 ? -2.614 10.594 3.336 1.00 95.19 204 GLU A O 1
ATOM 1592 N N . THR A 1 205 ? -3.722 12.438 2.728 1.00 93.81 205 THR A N 1
ATOM 1593 C CA . THR A 1 205 ? -2.783 12.833 1.669 1.00 93.81 205 THR A CA 1
ATOM 1594 C C . THR A 1 205 ? -2.278 14.244 1.948 1.00 93.81 205 THR A C 1
ATOM 1596 O O . THR A 1 205 ? -3.075 15.150 2.198 1.00 93.81 205 THR A O 1
ATOM 1599 N N . GLN A 1 206 ? -0.959 14.431 1.937 1.00 88.94 206 GLN A N 1
ATOM 1600 C CA . GLN A 1 206 ? -0.299 15.696 2.246 1.00 88.94 206 GLN A CA 1
ATOM 1601 C C . GLN A 1 206 ? 0.069 16.473 0.978 1.00 88.94 206 GLN A C 1
ATOM 1603 O O . GLN A 1 206 ? 0.929 16.050 0.208 1.00 88.94 206 GLN A O 1
ATOM 1608 N N . GLY A 1 207 ? -0.498 17.673 0.836 1.00 73.62 207 GLY A N 1
ATOM 1609 C CA . GLY A 1 207 ? -0.191 18.590 -0.264 1.00 73.62 207 GLY A CA 1
ATOM 1610 C C . GLY A 1 207 ? -0.830 18.192 -1.600 1.00 73.62 207 GLY A C 1
ATOM 1611 O O . GLY A 1 207 ? -1.081 17.023 -1.870 1.00 73.62 207 GLY A O 1
ATOM 1612 N N . GLY A 1 208 ? -1.087 19.192 -2.448 1.00 76.25 208 GLY A N 1
ATOM 1613 C CA . GLY A 1 208 ? -1.689 19.003 -3.772 1.00 76.25 208 GLY A CA 1
ATOM 1614 C C . GLY A 1 208 ? -3.218 18.874 -3.772 1.00 76.25 208 GLY A C 1
ATOM 1615 O O . GLY A 1 208 ? -3.877 18.903 -2.734 1.00 76.25 208 GLY A O 1
ATOM 1616 N N . THR A 1 209 ? -3.785 18.776 -4.975 1.00 82.94 209 THR A N 1
ATOM 1617 C CA . THR A 1 209 ? -5.228 18.588 -5.216 1.00 82.94 209 THR A CA 1
ATOM 1618 C C . THR A 1 209 ? -5.626 17.115 -5.298 1.00 82.94 209 THR A C 1
ATOM 1620 O O . THR A 1 209 ? -6.793 16.788 -5.087 1.00 82.94 209 THR A O 1
ATOM 1623 N N . ASN A 1 210 ? -4.665 16.232 -5.575 1.00 90.44 210 ASN A N 1
ATOM 1624 C CA . ASN A 1 210 ? -4.893 14.801 -5.731 1.00 90.44 210 ASN A CA 1
ATOM 1625 C C . ASN A 1 210 ? -4.986 14.123 -4.362 1.00 90.44 210 ASN A C 1
ATOM 1627 O O . ASN A 1 210 ? -4.145 14.354 -3.493 1.00 90.44 210 ASN A O 1
ATOM 1631 N N . LYS A 1 211 ? -5.987 13.264 -4.172 1.00 92.81 211 LYS A N 1
ATOM 1632 C CA . LYS A 1 211 ? -6.218 12.540 -2.920 1.00 92.81 211 LYS A CA 1
ATOM 1633 C C . LYS A 1 211 ? -6.373 11.053 -3.183 1.00 92.81 211 LYS A C 1
ATOM 1635 O O . LYS A 1 211 ? -7.126 10.647 -4.070 1.00 92.81 211 LYS A O 1
ATOM 1640 N N . LEU A 1 212 ? -5.686 10.249 -2.374 1.00 94.31 212 LEU A N 1
ATOM 1641 C CA . LEU A 1 212 ? -5.921 8.813 -2.320 1.00 94.31 212 LEU A CA 1
ATOM 1642 C C . LEU A 1 212 ? -7.093 8.522 -1.389 1.00 94.31 212 LEU A C 1
ATOM 1644 O O . LEU A 1 212 ? -7.162 9.038 -0.275 1.00 94.31 212 LEU A O 1
ATOM 1648 N N . GLN A 1 213 ? -7.988 7.656 -1.836 1.00 94.88 213 GLN A N 1
ATOM 1649 C CA . GLN A 1 213 ? -9.109 7.168 -1.047 1.00 94.88 213 GLN A CA 1
ATOM 1650 C C . GLN A 1 213 ? -9.292 5.670 -1.273 1.00 94.88 213 GLN A C 1
ATOM 1652 O O . GLN A 1 213 ? -8.769 5.103 -2.234 1.00 94.88 213 GLN A O 1
ATOM 1657 N N . TRP A 1 214 ? -10.050 5.016 -0.398 1.00 94.62 214 TRP A N 1
ATOM 1658 C CA . TRP A 1 214 ? -10.478 3.647 -0.660 1.00 94.62 214 TRP A CA 1
ATOM 1659 C C . TRP A 1 214 ? -11.393 3.605 -1.885 1.00 94.62 214 TRP A C 1
ATOM 1661 O O . TRP A 1 214 ? -12.205 4.508 -2.108 1.00 94.62 214 TRP A O 1
ATOM 1671 N N . ALA A 1 215 ? -11.261 2.553 -2.690 1.00 92.88 215 ALA A N 1
ATOM 1672 C CA . ALA A 1 215 ? -12.178 2.316 -3.793 1.00 92.88 215 ALA A CA 1
ATOM 1673 C C . ALA A 1 215 ? -13.613 2.141 -3.277 1.00 92.88 215 ALA A C 1
ATOM 1675 O O . ALA A 1 215 ? -13.838 1.651 -2.169 1.00 92.88 215 ALA A O 1
ATOM 1676 N N . ASN A 1 216 ? -14.601 2.505 -4.099 1.00 88.94 216 ASN A N 1
ATOM 1677 C CA . ASN A 1 216 ? -15.998 2.307 -3.728 1.00 88.94 216 ASN A CA 1
ATOM 1678 C C . ASN A 1 216 ? -16.267 0.826 -3.397 1.00 88.94 216 ASN A C 1
ATOM 1680 O O . ASN A 1 216 ? -15.884 -0.064 -4.153 1.00 88.94 216 ASN A O 1
ATOM 1684 N N . GLY A 1 217 ? -16.913 0.573 -2.259 1.00 86.00 217 GLY A N 1
ATOM 1685 C CA . GLY A 1 217 ? -17.171 -0.774 -1.743 1.00 86.00 217 GLY A CA 1
ATOM 1686 C C . GLY A 1 217 ? -16.021 -1.404 -0.947 1.00 86.00 217 GLY A C 1
ATOM 1687 O O . GLY A 1 217 ? -16.250 -2.408 -0.273 1.00 86.00 217 GLY A O 1
ATOM 1688 N N . PHE A 1 218 ? -14.820 -0.816 -0.941 1.00 90.31 218 PHE A N 1
ATOM 1689 C CA . PHE A 1 218 ? -13.717 -1.267 -0.095 1.00 90.31 218 PHE A CA 1
ATOM 1690 C C . PHE A 1 218 ? -13.705 -0.481 1.221 1.00 90.31 218 PHE A C 1
ATOM 1692 O O . PHE A 1 218 ? -13.389 0.705 1.256 1.00 90.31 218 PHE A O 1
ATOM 1699 N N . LYS A 1 219 ? -14.085 -1.140 2.318 1.00 89.88 219 LYS A N 1
ATOM 1700 C CA . LYS A 1 219 ? -14.144 -0.546 3.662 1.00 89.88 219 LYS A CA 1
ATOM 1701 C C . LYS A 1 219 ? -13.370 -1.432 4.636 1.00 89.88 219 LYS A C 1
ATOM 1703 O O . LYS A 1 219 ? -13.950 -2.387 5.151 1.00 89.8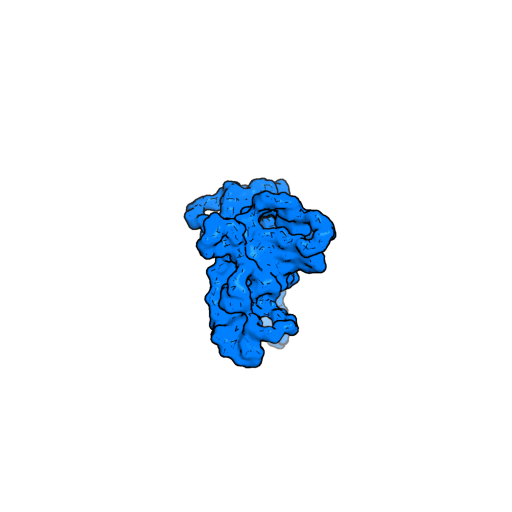8 219 LYS A O 1
ATOM 1708 N N . PRO A 1 220 ? -12.067 -1.188 4.838 1.00 91.06 220 PRO A N 1
ATOM 1709 C CA . PRO A 1 220 ? -11.267 -2.028 5.712 1.00 91.06 220 PRO A CA 1
ATOM 1710 C C . PRO A 1 220 ? -11.639 -1.783 7.174 1.00 91.06 220 PRO A C 1
ATOM 1712 O O . PRO A 1 220 ? -11.733 -0.639 7.622 1.00 91.06 220 PRO A O 1
ATOM 1715 N N . ILE A 1 221 ? -11.840 -2.875 7.907 1.00 91.56 221 ILE A N 1
ATOM 1716 C CA . ILE A 1 221 ? -12.174 -2.860 9.332 1.00 91.56 221 ILE A CA 1
ATOM 1717 C C . ILE A 1 221 ? -11.057 -3.565 10.083 1.00 91.56 221 ILE A C 1
ATOM 1719 O O . ILE A 1 221 ? -10.636 -4.653 9.705 1.00 91.56 221 ILE A O 1
ATOM 1723 N N . VAL A 1 222 ? -10.611 -2.964 11.172 1.00 91.25 222 VAL A N 1
ATOM 1724 C CA . VAL A 1 222 ? -9.543 -3.464 12.026 1.00 91.25 222 VAL A CA 1
ATOM 1725 C C . VAL A 1 222 ? -10.128 -3.875 13.366 1.00 91.25 222 VAL A C 1
ATOM 1727 O O . VAL A 1 222 ? -10.835 -3.095 13.995 1.00 91.25 222 VAL A O 1
ATOM 1730 N N . ILE A 1 223 ? -9.828 -5.093 13.809 1.00 90.38 223 ILE A N 1
ATOM 1731 C CA . ILE A 1 223 ? -10.250 -5.637 15.103 1.00 90.38 223 ILE A CA 1
ATOM 1732 C C . ILE A 1 223 ? -9.007 -6.032 15.894 1.00 90.38 223 ILE A C 1
ATOM 1734 O O . ILE A 1 223 ? -8.143 -6.731 15.359 1.00 90.38 223 ILE A O 1
ATOM 1738 N N . ILE A 1 224 ? -8.946 -5.606 17.156 1.00 87.81 224 ILE A N 1
ATOM 1739 C CA . ILE A 1 224 ? -7.838 -5.851 18.092 1.00 87.81 224 ILE A CA 1
ATOM 1740 C C . ILE A 1 224 ? -8.378 -6.562 19.327 1.00 87.81 224 ILE A C 1
ATOM 1742 O O . ILE A 1 224 ? -9.373 -6.055 19.902 1.00 87.81 224 ILE A O 1
#

Secondary structure (DSSP, 8-state):
--------------SS-------------PPPTTEEE--TT--EEEEEEEE---S-SSEEEEEEEEEEEEESS--SS--TT-EEEEEEEEEEEEEETTEEEEEEEEEEEESS-B-TTTTT-SBSEEEEESSSEEEEE-SS-TTT-SS-S-BEESS--EEEES-SSS-EEEEGGGEEEEEES---HHHHHHHHTTT--EEEEEEEE-SSS-EEEEPTT---EEE-

Nearest PDB structures (foldseek):
  4l8o-assembly1_A  TM=3.147E-01  e=7.318E+00  [Clostridium] hylemonae DSM 15053
  6aye-assembly1_A  TM=4.133E-01  e=9.511E+00  Homo sapiens
  4fuv-assembly1_A-2  TM=2.463E-01  e=9.025E+00  Acinetobacter baumannii TCDC-AB0715

Solvent-accessible surface area (backbone atoms only — not comparable to full-atom values): 13206 Å² total; per-residue (Å²): 141,81,86,83,78,83,81,83,82,84,77,81,76,89,68,83,87,77,92,76,75,85,70,81,79,69,79,78,82,74,72,68,77,60,65,38,75,58,52,95,93,45,74,42,79,71,34,51,30,36,13,73,75,76,93,68,97,47,61,44,42,36,20,48,34,36,35,28,38,29,68,64,61,97,63,94,71,90,51,76,63,41,49,39,37,53,28,38,37,34,41,22,32,30,27,47,71,94,42,79,71,39,72,82,41,79,49,76,45,66,42,47,37,49,36,86,90,54,87,62,72,42,35,40,20,30,42,36,38,69,96,57,71,31,40,21,46,47,74,79,53,70,86,60,46,68,53,26,65,61,25,45,51,79,51,78,55,60,37,78,50,54,78,88,80,66,76,43,72,43,54,29,54,36,51,47,36,25,30,32,78,74,54,60,68,68,63,42,52,68,38,44,80,71,78,33,50,64,28,21,70,44,64,45,57,61,69,84,78,51,37,62,40,63,13,89,95,52,61,54,34,39,38,78

pLDDT: mean 79.99, std 19.0, range [29.97, 97.06]

Sequence (224 aa):
MIGLGAKFLVTSIVGAGSVVGWASFSTPNWDPPNIWRIKSGSKFYLSSCFNNPYDRDGQTTYSDLWIYLTVKDSVSDIQENAELELRAQGYFKKMKGTKLHVPTQYTDKSLQGSVRGTGGTSTDYEIRKQTRIQLGETGGGEDSEIFGSNIDCHSKIFDLSGSEDGMITLPLNKVTFKLESDVDGQLKNKYTSKGQKVYSIKIETQGGTNKLQWANGFKPIVII